Protein AF-A0A3B1CBA2-F1 (afdb_monomer)

Structure (mmCIF, N/CA/C/O backbone):
data_AF-A0A3B1CBA2-F1
#
_entry.id   AF-A0A3B1CBA2-F1
#
loop_
_atom_site.group_PDB
_atom_site.id
_atom_site.type_symbol
_atom_site.label_atom_id
_atom_site.label_alt_id
_atom_site.label_comp_id
_atom_site.label_asym_id
_atom_site.label_entity_id
_atom_site.label_seq_id
_atom_site.pdbx_PDB_ins_code
_atom_site.Cartn_x
_atom_site.Cartn_y
_atom_site.Cartn_z
_atom_site.occupancy
_atom_site.B_iso_or_equiv
_atom_site.auth_seq_id
_atom_site.auth_comp_id
_atom_site.auth_asym_id
_atom_site.auth_atom_id
_atom_site.pdbx_PDB_model_num
ATOM 1 N N . MET A 1 1 ? -46.775 -19.118 110.125 1.00 42.03 1 MET A N 1
ATOM 2 C CA . MET A 1 1 ? -46.631 -19.919 108.889 1.00 42.03 1 MET A CA 1
ATOM 3 C C . MET A 1 1 ? -48.006 -19.985 108.229 1.00 42.03 1 MET A C 1
ATOM 5 O O . MET A 1 1 ? -48.876 -20.680 108.729 1.00 42.03 1 MET A O 1
ATOM 9 N N . SER A 1 2 ? -48.259 -19.148 107.219 1.00 37.56 2 SER A N 1
ATOM 10 C CA . SER A 1 2 ? -49.570 -18.994 106.567 1.00 37.56 2 SER A CA 1
ATOM 11 C C . SER A 1 2 ? -49.344 -18.867 105.063 1.00 37.56 2 SER A C 1
ATOM 13 O O . SER A 1 2 ? -48.733 -17.906 104.599 1.00 37.56 2 SER A O 1
ATOM 15 N N . VAL A 1 3 ? -49.793 -19.887 104.338 1.00 42.59 3 VAL A N 1
ATOM 16 C CA . VAL A 1 3 ? -49.668 -20.076 102.891 1.00 42.59 3 VAL A CA 1
ATOM 17 C C . VAL A 1 3 ? -50.715 -19.216 102.177 1.00 42.59 3 VAL A C 1
ATOM 19 O O . VAL A 1 3 ? -51.914 -19.409 102.373 1.00 42.59 3 VAL A O 1
ATOM 22 N N . PHE A 1 4 ? -50.273 -18.288 101.325 1.00 43.03 4 PHE A N 1
ATOM 23 C CA . PHE A 1 4 ? -51.145 -17.543 100.413 1.00 43.03 4 PHE A CA 1
ATOM 24 C C . PHE A 1 4 ? -51.634 -18.476 99.291 1.00 43.03 4 PHE A C 1
ATOM 26 O O . PHE A 1 4 ? -50.883 -18.837 98.386 1.00 43.03 4 PHE A O 1
ATOM 33 N N . LYS A 1 5 ? -52.908 -18.881 99.354 1.00 43.88 5 LYS A N 1
ATOM 34 C CA . LYS A 1 5 ? -53.617 -19.567 98.263 1.00 43.88 5 LYS A CA 1
ATOM 35 C C . LYS A 1 5 ? -54.022 -18.549 97.192 1.00 43.88 5 LYS A C 1
ATOM 37 O O . LYS A 1 5 ? -54.915 -17.736 97.420 1.00 43.88 5 LYS A O 1
ATOM 42 N N . PHE A 1 6 ? -53.427 -18.647 96.003 1.00 44.28 6 PHE A N 1
ATOM 43 C CA . PHE A 1 6 ? -53.972 -18.033 94.791 1.00 44.28 6 PHE A CA 1
ATOM 44 C C . PHE A 1 6 ? -55.280 -18.746 94.418 1.00 44.28 6 PHE A C 1
ATOM 46 O O . PHE A 1 6 ? -55.297 -19.933 94.094 1.00 44.28 6 PHE A O 1
ATOM 53 N N . LYS A 1 7 ? -56.397 -18.022 94.504 1.00 43.28 7 LYS A N 1
ATOM 54 C CA . LYS A 1 7 ? -57.721 -18.482 94.081 1.00 43.28 7 LYS A CA 1
ATOM 55 C C . LYS A 1 7 ? -57.770 -18.403 92.550 1.00 43.28 7 LYS A C 1
ATOM 57 O O . LYS A 1 7 ? -57.874 -17.312 91.997 1.00 43.28 7 LYS A O 1
ATOM 62 N N . SER A 1 8 ? -57.661 -19.540 91.859 1.00 45.31 8 SER A N 1
ATOM 63 C CA . SER A 1 8 ? -57.831 -19.605 90.403 1.00 45.31 8 SER A CA 1
ATOM 64 C C . SER A 1 8 ? -59.291 -19.301 90.045 1.00 45.31 8 SER A C 1
ATOM 66 O O . SER A 1 8 ? -60.183 -20.113 90.292 1.00 45.31 8 SER A O 1
ATOM 68 N N . GLY A 1 9 ? -59.552 -18.116 89.492 1.00 44.25 9 GL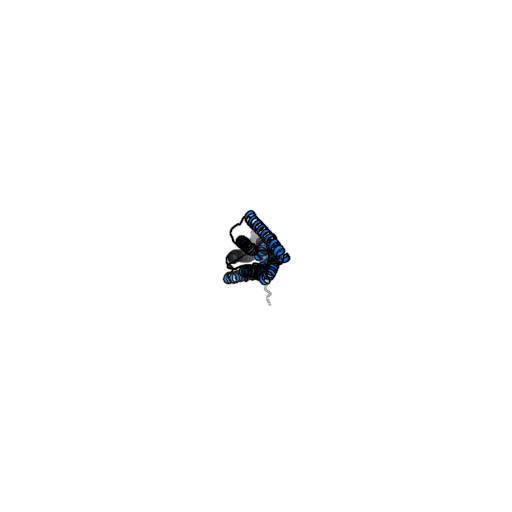Y A N 1
ATOM 69 C CA . GLY A 1 9 ? -60.865 -17.730 88.981 1.00 44.25 9 GLY A CA 1
ATOM 70 C C . GLY A 1 9 ? -61.183 -18.432 87.660 1.00 44.25 9 GLY A C 1
ATOM 71 O O . GLY A 1 9 ? -60.874 -17.918 86.591 1.00 44.25 9 GLY A O 1
ATOM 72 N N . SER A 1 10 ? -61.847 -19.584 87.722 1.00 52.19 10 SER A N 1
ATOM 73 C CA . SER A 1 10 ? -62.385 -20.329 86.574 1.00 52.19 10 SER A CA 1
ATOM 74 C C . SER A 1 10 ? -63.736 -19.773 86.077 1.00 52.19 10 SER A C 1
ATOM 76 O O . SER A 1 10 ? -64.692 -20.520 85.888 1.00 52.19 10 SER A O 1
ATOM 78 N N . GLY A 1 11 ? -63.846 -18.451 85.876 1.00 48.38 11 GLY A N 1
ATOM 79 C CA . GLY A 1 11 ? -65.132 -17.794 85.566 1.00 48.38 11 GLY A CA 1
ATOM 80 C C . GLY A 1 11 ? -65.196 -16.959 84.283 1.00 48.38 11 GLY A C 1
ATOM 81 O O . GLY A 1 11 ? -66.283 -16.744 83.754 1.00 48.38 11 GLY A O 1
ATOM 82 N N . PHE A 1 12 ? -64.068 -16.487 83.742 1.00 53.09 12 PHE A N 1
ATOM 83 C CA . PHE A 1 12 ? -64.115 -15.497 82.655 1.00 53.09 12 PHE A CA 1
ATOM 84 C C . PHE A 1 12 ? -64.395 -16.120 81.272 1.00 53.09 12 PHE A C 1
ATOM 86 O O . PHE A 1 12 ? -65.120 -15.538 80.468 1.00 53.09 12 PHE A O 1
ATOM 93 N N . LEU A 1 13 ? -63.915 -17.345 81.020 1.00 53.16 13 LEU A N 1
ATOM 94 C CA . LEU A 1 13 ? -64.044 -18.049 79.729 1.00 53.16 13 LEU A CA 1
ATOM 95 C C . LEU A 1 13 ? -65.4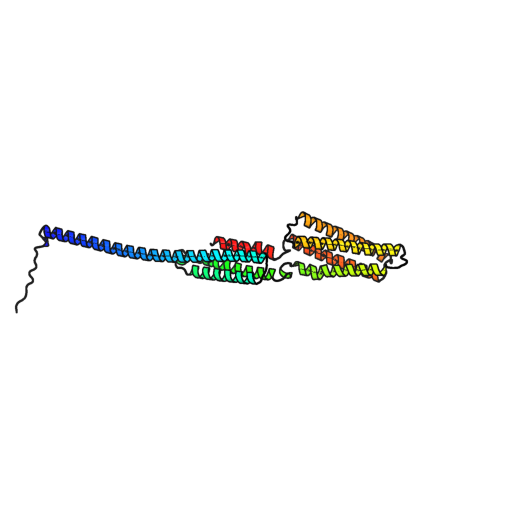11 -18.737 79.501 1.00 53.16 13 LEU A C 1
ATOM 97 O O . LEU A 1 13 ? -65.715 -19.156 78.382 1.00 53.16 13 LEU A O 1
ATOM 101 N N . ASN A 1 14 ? -66.254 -18.832 80.536 1.00 56.78 14 ASN A N 1
ATOM 102 C CA . ASN A 1 14 ? -67.583 -19.457 80.456 1.00 56.78 14 ASN A CA 1
ATOM 103 C C . ASN A 1 14 ? -68.740 -18.463 80.263 1.00 56.78 14 ASN A C 1
ATOM 105 O O . ASN A 1 14 ? -69.877 -18.895 80.097 1.00 56.78 14 ASN A O 1
ATOM 109 N N . SER A 1 15 ? -68.476 -17.150 80.219 1.00 69.69 15 SER A N 1
ATOM 110 C CA . SER A 1 15 ? -69.482 -16.164 79.800 1.00 69.69 15 SER A CA 1
ATOM 111 C C . SER A 1 15 ? -69.400 -15.911 78.289 1.00 69.69 15 SER A C 1
ATOM 113 O O . SER A 1 15 ? -68.306 -15.846 77.725 1.00 69.69 15 SER A O 1
ATOM 115 N N . LEU A 1 16 ? -70.550 -15.722 77.627 1.00 72.38 16 LEU A N 1
ATOM 116 C CA . LEU A 1 16 ? -70.631 -15.340 76.205 1.00 72.38 16 LEU A CA 1
ATOM 117 C C . LEU A 1 16 ? -69.722 -14.139 75.890 1.00 72.38 16 LEU A C 1
ATOM 119 O O . LEU A 1 16 ? -68.979 -14.167 74.913 1.00 72.38 16 LEU A O 1
ATOM 123 N N . ARG A 1 17 ? -69.707 -13.127 76.769 1.00 73.00 17 ARG A N 1
ATOM 124 C CA . ARG A 1 17 ? -68.859 -11.932 76.632 1.00 73.00 17 ARG A CA 1
ATOM 125 C C . ARG A 1 17 ? -67.364 -12.262 76.650 1.00 73.00 17 ARG A C 1
ATOM 127 O O . ARG A 1 17 ? -66.628 -11.715 75.837 1.00 73.00 17 ARG A O 1
ATOM 134 N N . GLY A 1 18 ? -66.925 -13.172 77.521 1.00 74.94 18 GLY A N 1
ATOM 135 C CA . GLY A 1 18 ? -65.525 -13.598 77.604 1.00 74.94 18 GLY A CA 1
ATOM 136 C C . GLY A 1 18 ? -65.054 -14.337 76.352 1.00 74.94 18 GLY A C 1
ATOM 137 O O . GLY A 1 18 ? -63.966 -14.053 75.860 1.00 74.94 18 GLY A O 1
ATOM 138 N N . ARG A 1 19 ? -65.906 -15.204 75.783 1.00 79.38 19 ARG A N 1
ATOM 139 C CA . ARG A 1 19 ? -65.612 -15.920 74.529 1.00 79.38 19 ARG A CA 1
ATOM 140 C C . ARG A 1 19 ? -65.457 -14.964 73.350 1.00 79.38 19 ARG A C 1
ATOM 142 O O . ARG A 1 19 ? -64.438 -15.038 72.669 1.00 79.38 19 ARG A O 1
ATOM 149 N N . TYR A 1 20 ? -66.397 -14.027 73.173 1.00 83.38 20 TYR A N 1
ATOM 150 C CA . TYR A 1 20 ? -66.307 -12.999 72.128 1.00 83.38 20 TYR A CA 1
ATOM 151 C C . TYR A 1 20 ? -65.033 -12.159 72.256 1.00 83.38 20 TYR A C 1
ATOM 153 O O . TYR A 1 20 ? -64.354 -11.946 71.251 1.00 83.38 20 TYR A O 1
ATOM 161 N N . LEU A 1 21 ? -64.670 -11.754 73.479 1.00 84.94 21 LEU A N 1
ATOM 162 C CA . LEU A 1 21 ? -63.457 -10.977 73.741 1.00 84.94 21 LEU A CA 1
ATOM 163 C C . LEU A 1 21 ? -62.185 -11.760 73.380 1.00 84.94 21 LEU A C 1
ATOM 165 O O . LEU A 1 21 ? -61.283 -11.205 72.758 1.00 84.94 21 LEU A O 1
ATOM 169 N N . THR A 1 22 ? -62.125 -13.058 73.703 1.00 83.75 22 THR A N 1
ATOM 170 C CA . THR A 1 22 ? -60.998 -13.918 73.307 1.00 83.75 22 THR A CA 1
ATOM 171 C C . THR A 1 22 ? -60.909 -14.120 71.799 1.00 83.75 22 THR A C 1
ATOM 173 O O . THR A 1 22 ? -59.819 -13.994 71.251 1.00 83.75 22 THR A O 1
ATOM 176 N N . THR A 1 23 ? -62.022 -14.367 71.096 1.00 85.69 23 THR A N 1
ATOM 177 C CA . THR A 1 23 ? -62.003 -14.467 69.625 1.00 85.69 23 THR A CA 1
ATOM 178 C C . THR A 1 23 ? -61.593 -13.157 68.970 1.00 85.69 23 THR A C 1
ATOM 180 O O . THR A 1 23 ? -60.783 -13.183 68.053 1.00 85.69 23 THR A O 1
ATOM 183 N N . ALA A 1 24 ? -62.090 -12.014 69.453 1.00 85.00 24 ALA A N 1
ATOM 184 C CA . ALA A 1 24 ? -61.688 -10.705 68.947 1.00 85.00 24 ALA A CA 1
ATOM 185 C C . ALA A 1 24 ? -60.195 -10.442 69.203 1.00 85.00 24 ALA A C 1
ATOM 187 O O . ALA A 1 24 ? -59.493 -9.989 68.304 1.00 85.00 24 ALA A O 1
ATOM 188 N N . GLY A 1 25 ? -59.686 -10.790 70.389 1.00 89.56 25 GLY A N 1
ATOM 189 C CA . GLY A 1 25 ? -58.263 -10.694 70.716 1.00 89.56 25 GLY A CA 1
ATOM 190 C C . GLY A 1 25 ? -57.384 -11.566 69.814 1.00 89.56 25 GLY A C 1
ATOM 191 O O . GLY A 1 25 ? -56.401 -11.071 69.269 1.00 89.56 25 GLY A O 1
ATOM 192 N N . ILE A 1 26 ? -57.765 -12.828 69.587 1.00 89.00 26 ILE A N 1
ATOM 193 C CA . ILE A 1 26 ? -57.056 -13.738 68.672 1.00 89.00 26 ILE A CA 1
ATOM 194 C C . ILE A 1 26 ? -57.101 -13.206 67.240 1.00 89.00 26 ILE A C 1
ATOM 196 O O . ILE A 1 26 ? -56.069 -13.164 66.580 1.00 89.00 26 ILE A O 1
ATOM 200 N N . LEU A 1 27 ? -58.266 -12.759 66.764 1.00 89.12 27 LEU A N 1
ATOM 201 C CA . LEU A 1 27 ? -58.412 -12.198 65.421 1.00 89.12 27 LEU A CA 1
ATOM 202 C C . LEU A 1 27 ? -57.511 -10.969 65.240 1.00 89.12 27 LEU A C 1
ATOM 204 O O . LEU A 1 27 ? -56.817 -10.849 64.236 1.00 89.12 27 LEU A O 1
ATOM 208 N N . THR A 1 28 ? -57.471 -10.092 66.245 1.00 90.56 28 THR A N 1
ATOM 209 C CA . THR A 1 28 ? -56.621 -8.895 66.242 1.00 90.56 28 THR A CA 1
ATOM 210 C C . THR A 1 28 ? -55.142 -9.279 66.223 1.00 90.56 28 THR A C 1
ATOM 212 O O . THR A 1 28 ? -54.371 -8.707 65.457 1.00 90.56 28 THR A O 1
ATOM 215 N N . LEU A 1 29 ? -54.745 -10.289 67.006 1.00 91.62 29 LEU A N 1
ATOM 216 C CA . LEU A 1 29 ? -53.381 -10.818 67.020 1.00 91.62 29 LEU A CA 1
ATOM 217 C C . LEU A 1 29 ? -52.987 -11.408 65.657 1.00 91.62 29 LEU A C 1
ATOM 219 O O . LEU A 1 29 ? -51.905 -11.121 65.159 1.00 91.62 29 LEU A O 1
ATOM 223 N N . VAL A 1 30 ? -53.872 -12.184 65.025 1.00 91.50 30 VAL A N 1
ATOM 224 C CA . VAL A 1 30 ? -53.642 -12.771 63.695 1.00 91.50 30 VAL A CA 1
ATOM 225 C C . VAL A 1 30 ? -53.494 -11.682 62.634 1.00 91.50 30 VAL A C 1
ATOM 227 O O . VAL A 1 30 ? -52.567 -11.749 61.830 1.00 91.50 30 VAL A O 1
ATOM 230 N N . VAL A 1 31 ? -54.352 -10.656 62.653 1.00 90.12 31 VAL A N 1
ATOM 231 C CA . VAL A 1 31 ? -54.256 -9.516 61.727 1.00 90.12 31 VAL A CA 1
ATOM 232 C C . VAL A 1 31 ? -52.954 -8.740 61.944 1.00 90.12 31 VAL A C 1
ATOM 234 O O . VAL A 1 31 ? -52.287 -8.406 60.968 1.00 90.12 31 VAL A O 1
ATOM 237 N N . LEU A 1 32 ? -52.541 -8.507 63.194 1.00 91.50 32 LEU A N 1
ATOM 238 C CA . LEU A 1 32 ? -51.270 -7.844 63.509 1.00 91.50 32 LEU A CA 1
ATOM 239 C C . LEU A 1 32 ? -50.058 -8.673 63.069 1.00 91.50 32 LEU A C 1
ATOM 241 O O . LEU A 1 32 ? -49.121 -8.124 62.494 1.00 91.50 32 LEU A O 1
ATOM 245 N N . CYS A 1 33 ? -50.078 -9.991 63.283 1.00 90.75 33 CYS A N 1
ATOM 246 C CA . CYS A 1 33 ? -49.023 -10.885 62.810 1.00 90.75 33 CYS A CA 1
ATOM 247 C C . CYS A 1 33 ? -48.955 -10.919 61.278 1.00 90.75 33 CYS A C 1
ATOM 249 O O . CYS A 1 33 ? -47.860 -10.829 60.731 1.00 90.75 33 CYS A O 1
ATOM 251 N N . ALA A 1 34 ? -50.096 -10.997 60.585 1.00 86.56 34 ALA A N 1
ATOM 252 C CA . ALA A 1 34 ? -50.156 -10.981 59.124 1.00 86.56 34 ALA A CA 1
ATOM 253 C C . ALA A 1 34 ? -49.699 -9.636 58.533 1.00 86.56 34 ALA A C 1
ATOM 255 O O . ALA A 1 34 ? -48.965 -9.611 57.548 1.00 86.56 34 ALA A O 1
ATOM 256 N N . ALA A 1 35 ? -50.081 -8.515 59.151 1.00 88.50 35 ALA A N 1
ATOM 257 C CA . ALA A 1 35 ? -49.602 -7.191 58.762 1.00 88.50 35 ALA A CA 1
ATOM 258 C C . ALA A 1 35 ? -48.087 -7.055 58.990 1.00 88.50 35 ALA A C 1
ATOM 260 O O . ALA A 1 35 ? -47.374 -6.561 58.119 1.00 88.50 35 ALA A O 1
ATOM 261 N N . GLY A 1 36 ? -47.579 -7.559 60.121 1.00 88.25 36 GLY A N 1
ATOM 262 C CA . GLY A 1 36 ? -46.150 -7.569 60.431 1.00 88.25 36 GLY A CA 1
ATOM 263 C C . GLY A 1 36 ? -45.331 -8.394 59.435 1.00 88.25 36 GLY A C 1
ATOM 264 O O . GLY A 1 36 ? -44.320 -7.912 58.925 1.00 88.25 36 GLY A O 1
ATOM 265 N N . THR A 1 37 ? -45.775 -9.608 59.095 1.00 88.44 37 THR A N 1
ATOM 266 C CA . THR A 1 37 ? -45.082 -10.451 58.105 1.00 88.44 37 THR A CA 1
ATOM 267 C C . THR A 1 37 ? -45.160 -9.866 56.698 1.00 88.44 37 THR A C 1
ATOM 269 O O . THR A 1 37 ? -44.149 -9.860 55.996 1.00 88.44 37 THR A O 1
ATOM 272 N N . ALA A 1 38 ? -46.307 -9.306 56.301 1.00 81.06 38 ALA A N 1
ATOM 273 C CA . ALA A 1 38 ? -46.459 -8.617 55.023 1.00 81.06 38 ALA A CA 1
ATOM 274 C C . ALA A 1 38 ? -45.530 -7.399 54.916 1.00 81.06 38 ALA A C 1
ATOM 276 O O . ALA A 1 38 ? -44.902 -7.201 53.878 1.00 81.06 38 ALA A O 1
ATOM 277 N N . GLN A 1 39 ? -45.384 -6.615 55.987 1.00 84.69 39 GLN A N 1
ATOM 278 C CA . GLN A 1 39 ? -44.512 -5.441 56.006 1.00 84.69 39 GLN A CA 1
ATOM 279 C C . GLN A 1 39 ? -43.026 -5.815 55.970 1.00 84.69 39 GLN A C 1
ATOM 281 O O . GLN A 1 39 ? -42.254 -5.178 55.255 1.00 84.69 39 GLN A O 1
ATOM 286 N N . ILE A 1 40 ? -42.623 -6.885 56.665 1.00 85.19 40 ILE A N 1
ATOM 287 C CA . ILE A 1 40 ? -41.261 -7.431 56.568 1.00 85.19 40 ILE A CA 1
ATOM 288 C C . ILE A 1 40 ? -40.984 -7.920 55.142 1.00 85.19 40 ILE A C 1
ATOM 290 O O . ILE A 1 40 ? -39.924 -7.618 54.592 1.00 85.19 40 ILE A O 1
ATOM 294 N N . TYR A 1 41 ? -41.928 -8.637 54.527 1.00 86.12 41 TYR A N 1
ATOM 295 C CA . TYR A 1 41 ? -41.798 -9.120 53.152 1.00 86.12 41 TYR A CA 1
ATOM 296 C C . TYR A 1 41 ? -41.705 -7.968 52.141 1.00 86.12 41 TYR A C 1
ATOM 298 O O . TYR A 1 41 ? -40.801 -7.963 51.308 1.00 86.12 41 TYR A O 1
ATOM 306 N N . LEU A 1 42 ? -42.575 -6.957 52.252 1.00 81.12 42 LEU A N 1
ATOM 307 C CA . LEU A 1 42 ? -42.538 -5.740 51.433 1.00 81.12 42 LEU A CA 1
ATOM 308 C C . LEU A 1 42 ? -41.202 -5.007 51.570 1.00 81.12 42 LEU A C 1
ATOM 310 O O . LEU A 1 42 ? -40.600 -4.654 50.562 1.00 81.12 42 LEU A O 1
ATOM 314 N N . PHE A 1 43 ? -40.692 -4.843 52.793 1.00 78.75 43 PHE A N 1
ATOM 315 C CA . PHE A 1 43 ? -39.405 -4.187 53.025 1.00 78.75 43 PHE A CA 1
ATOM 316 C C . PHE A 1 43 ? -38.234 -4.951 52.384 1.00 78.75 43 PHE A C 1
ATOM 318 O O . PHE A 1 43 ? -37.351 -4.343 51.774 1.00 78.75 43 PHE A O 1
ATOM 325 N N . HIS A 1 44 ? -38.237 -6.287 52.451 1.00 78.69 44 HIS A N 1
ATOM 326 C CA . HIS A 1 44 ? -37.240 -7.122 51.769 1.00 78.69 44 HIS A CA 1
ATOM 327 C C . HIS A 1 44 ? -37.377 -7.060 50.240 1.00 78.69 44 HIS A C 1
ATOM 329 O O . HIS A 1 44 ? -36.378 -6.950 49.530 1.00 78.69 44 HIS A O 1
ATOM 335 N N . ALA A 1 45 ? -38.604 -7.081 49.716 1.00 73.00 45 ALA A N 1
ATOM 336 C CA . ALA A 1 45 ? -38.854 -6.978 48.282 1.00 73.00 45 ALA A CA 1
ATOM 337 C C . ALA A 1 45 ? -38.436 -5.606 47.724 1.00 73.00 45 ALA A C 1
ATOM 339 O O . ALA A 1 45 ? -37.808 -5.532 46.667 1.00 73.00 45 ALA A O 1
ATOM 340 N N . GLU A 1 46 ? -38.717 -4.517 48.443 1.00 74.81 46 GLU A N 1
ATOM 341 C CA . GLU A 1 46 ? -38.305 -3.166 48.058 1.00 74.81 46 GLU A CA 1
ATOM 342 C C . GLU A 1 46 ? -36.788 -2.985 48.103 1.00 74.81 46 GLU A C 1
ATOM 344 O O . GLU A 1 46 ? -36.211 -2.405 47.181 1.00 74.81 46 GLU A O 1
ATOM 349 N N . THR A 1 47 ? -36.121 -3.485 49.146 1.00 76.19 47 THR A N 1
ATOM 350 C CA . THR A 1 47 ? -34.657 -3.394 49.255 1.00 76.19 47 THR A CA 1
ATOM 351 C C . THR A 1 47 ? -33.964 -4.202 48.160 1.00 76.19 47 THR A C 1
ATOM 353 O O . THR A 1 47 ? -33.083 -3.664 47.485 1.00 76.19 47 THR A O 1
ATOM 356 N N . GLN A 1 48 ? -34.417 -5.430 47.890 1.00 73.62 48 GLN A N 1
ATOM 357 C CA . GLN A 1 48 ? -33.891 -6.241 46.789 1.00 73.62 48 GLN A CA 1
ATOM 358 C C . GLN A 1 48 ? -34.161 -5.600 45.420 1.00 73.62 48 GLN A C 1
ATOM 360 O O . GLN A 1 48 ? -33.277 -5.567 44.564 1.00 73.62 48 GLN A O 1
ATOM 365 N N . SER A 1 49 ? -35.356 -5.038 45.217 1.00 76.25 49 SER A N 1
ATOM 366 C CA . SER A 1 49 ? -35.711 -4.321 43.989 1.00 76.25 49 SER A CA 1
ATOM 367 C C . SER A 1 49 ? -34.806 -3.106 43.769 1.00 76.25 49 SER A C 1
ATOM 369 O O . SER A 1 49 ? -34.240 -2.946 42.689 1.00 76.25 49 SER A O 1
ATOM 371 N N . ARG A 1 50 ? -34.562 -2.293 44.806 1.00 79.62 50 ARG A N 1
ATOM 372 C CA . ARG A 1 50 ? -33.644 -1.142 44.730 1.00 79.62 50 ARG A CA 1
ATOM 373 C C . ARG A 1 50 ? -32.210 -1.557 44.392 1.00 79.62 50 ARG A C 1
ATOM 375 O O . ARG A 1 50 ? -31.573 -0.880 43.587 1.00 79.62 50 ARG A O 1
ATOM 382 N N . ILE A 1 51 ? -31.710 -2.653 44.970 1.00 80.75 51 ILE A N 1
ATOM 383 C CA . ILE A 1 51 ? -30.373 -3.192 44.662 1.00 80.75 51 ILE A CA 1
ATOM 384 C C . ILE A 1 51 ? -30.304 -3.642 43.198 1.00 80.75 51 ILE A C 1
ATOM 386 O O . ILE A 1 51 ? -29.390 -3.238 42.480 1.00 80.75 51 ILE A O 1
ATOM 390 N N . ASN A 1 52 ? -31.295 -4.404 42.732 1.00 82.81 52 ASN A N 1
ATOM 391 C CA . ASN A 1 52 ? -31.355 -4.883 41.351 1.00 82.81 52 ASN A CA 1
ATOM 392 C C . ASN A 1 52 ? -31.466 -3.724 40.345 1.00 82.81 52 ASN A C 1
ATOM 394 O O . ASN A 1 52 ? -30.787 -3.733 39.320 1.00 82.81 52 ASN A O 1
ATOM 398 N N . ILE A 1 53 ? -32.277 -2.702 40.646 1.00 85.81 53 ILE A N 1
ATOM 399 C CA . ILE A 1 53 ? -32.412 -1.495 39.816 1.00 85.81 53 ILE A CA 1
ATOM 400 C C . ILE A 1 53 ? -31.086 -0.734 39.758 1.00 85.81 53 ILE A C 1
ATOM 402 O O . ILE A 1 53 ? -30.666 -0.334 38.675 1.00 85.81 53 ILE A O 1
ATOM 406 N N . ARG A 1 54 ? -30.399 -0.553 40.893 1.00 88.06 54 ARG A N 1
ATOM 407 C CA . ARG A 1 54 ? -29.098 0.128 40.923 1.00 88.06 54 ARG A CA 1
ATOM 408 C C . ARG A 1 54 ? -28.055 -0.625 40.096 1.00 88.06 54 ARG A C 1
ATOM 410 O O . ARG A 1 54 ? -27.416 0.000 39.259 1.00 88.06 54 ARG A O 1
ATOM 417 N N . ALA A 1 55 ? -27.930 -1.938 40.288 1.00 86.06 55 ALA A N 1
ATOM 418 C CA . ALA A 1 55 ? -26.983 -2.771 39.545 1.00 86.06 55 ALA A CA 1
ATOM 419 C C . ALA A 1 55 ? -27.250 -2.741 38.032 1.00 86.06 55 ALA A C 1
ATOM 421 O O . ALA A 1 55 ? -26.326 -2.630 37.229 1.00 86.06 55 ALA A O 1
ATOM 422 N N . ARG A 1 56 ? -28.527 -2.791 37.635 1.00 89.25 56 ARG A N 1
ATOM 423 C CA . ARG A 1 56 ? -28.927 -2.665 36.232 1.00 89.25 56 ARG A CA 1
ATOM 424 C C . ARG A 1 56 ? -28.591 -1.285 35.667 1.00 89.25 56 ARG A C 1
ATOM 426 O O . ARG A 1 56 ? -28.073 -1.202 34.560 1.00 89.25 56 ARG A O 1
ATOM 433 N N . ASN A 1 57 ? -28.884 -0.214 36.401 1.00 91.12 57 ASN A N 1
ATOM 434 C CA . ASN A 1 57 ? -28.596 1.150 35.953 1.00 91.12 57 ASN A CA 1
ATOM 435 C C . ASN A 1 57 ? -27.089 1.390 35.804 1.00 91.12 57 ASN A C 1
ATOM 437 O O . ASN A 1 57 ? -26.673 2.023 34.843 1.00 91.12 57 ASN A O 1
ATOM 441 N N . GLU A 1 58 ? -26.278 0.844 36.709 1.00 92.00 58 GLU A N 1
ATOM 442 C CA . GLU A 1 58 ? -24.816 0.882 36.615 1.00 92.00 58 GLU A CA 1
ATOM 443 C C . GLU A 1 58 ? -24.308 0.149 35.363 1.00 92.00 58 GLU A C 1
ATOM 445 O O . GLU A 1 58 ? -23.493 0.687 34.616 1.00 92.00 58 GLU A O 1
ATOM 450 N N . ALA A 1 59 ? -24.850 -1.037 35.067 1.00 91.62 59 ALA A N 1
ATOM 451 C CA . ALA A 1 59 ? -24.516 -1.763 33.843 1.00 91.62 59 ALA A CA 1
ATOM 452 C C . ALA A 1 59 ? -24.925 -0.996 32.568 1.00 91.62 59 ALA A C 1
ATOM 454 O O . ALA A 1 59 ? -24.156 -0.945 31.608 1.00 91.62 59 ALA A O 1
ATOM 455 N N . ILE A 1 60 ? -26.107 -0.366 32.563 1.00 91.94 60 ILE A N 1
ATOM 456 C CA . ILE A 1 60 ? -26.578 0.475 31.448 1.00 91.94 60 ILE A CA 1
ATOM 457 C C . ILE A 1 60 ? -25.646 1.673 31.238 1.00 91.94 60 ILE A C 1
ATOM 459 O O . ILE A 1 60 ? -25.303 1.979 30.097 1.00 91.94 60 ILE A O 1
ATOM 463 N N . GLU A 1 61 ? -25.218 2.327 32.318 1.00 94.75 61 GLU A N 1
ATOM 464 C CA . GLU A 1 61 ? -24.311 3.473 32.253 1.00 94.75 61 GLU A CA 1
ATOM 465 C C . GLU A 1 61 ? -22.962 3.078 31.642 1.00 94.75 61 GLU A C 1
ATOM 467 O O . GLU A 1 61 ? -22.501 3.718 30.695 1.00 94.75 61 GLU A O 1
ATOM 472 N N . TYR A 1 62 ? -22.358 1.975 32.097 1.00 94.88 62 TYR A N 1
ATOM 473 C CA . TYR A 1 62 ? -21.125 1.479 31.486 1.00 94.88 62 TYR A CA 1
ATOM 474 C C . TYR A 1 62 ? -21.314 1.111 30.013 1.00 94.88 62 TYR A C 1
ATOM 476 O O . TYR A 1 62 ? -20.466 1.469 29.196 1.00 94.88 62 TYR A O 1
ATOM 484 N N . ASN A 1 63 ? -22.423 0.456 29.650 1.00 93.75 63 ASN A N 1
ATOM 485 C CA . ASN A 1 63 ? -22.707 0.125 28.254 1.00 93.75 63 ASN A CA 1
ATOM 486 C C . ASN A 1 63 ? -22.797 1.386 27.379 1.00 93.75 63 ASN A C 1
ATOM 488 O O . ASN A 1 63 ? -22.167 1.470 26.326 1.00 93.75 63 ASN A O 1
ATOM 492 N N . TYR A 1 64 ? -23.513 2.410 27.851 1.00 94.50 64 TYR A N 1
ATOM 493 C CA . TYR A 1 64 ? -23.627 3.695 27.164 1.00 94.50 64 TYR A CA 1
ATOM 494 C C . TYR A 1 64 ? -22.266 4.386 26.995 1.00 94.50 64 TYR A C 1
ATOM 496 O O . TYR A 1 64 ? -21.944 4.886 25.913 1.00 94.50 64 TYR A O 1
ATOM 504 N N . GLN A 1 65 ? -21.429 4.376 28.036 1.00 96.44 65 GLN A N 1
ATOM 505 C CA . GLN A 1 65 ? -20.081 4.938 27.970 1.00 96.44 65 GLN A CA 1
ATOM 506 C C . GLN A 1 65 ? -19.184 4.178 26.983 1.00 96.44 65 GLN A C 1
ATOM 508 O O . GLN A 1 65 ? -18.463 4.818 26.215 1.00 96.44 65 GLN A O 1
ATOM 513 N N . ILE A 1 66 ? -19.240 2.840 26.968 1.00 96.88 66 ILE A N 1
ATOM 514 C CA . ILE A 1 66 ? -18.508 1.992 26.012 1.00 96.88 66 ILE A CA 1
ATOM 515 C C . ILE A 1 66 ? -18.949 2.313 24.578 1.00 96.88 66 ILE A C 1
ATOM 517 O O . ILE A 1 66 ? -18.114 2.579 23.713 1.00 96.88 66 ILE A O 1
ATOM 521 N N . HIS A 1 67 ? -20.257 2.373 24.330 1.00 96.25 67 HIS A N 1
ATOM 522 C CA . HIS A 1 67 ? -20.804 2.685 23.010 1.00 96.25 67 HIS A CA 1
ATOM 523 C C . HIS A 1 67 ? -20.343 4.056 22.505 1.00 96.25 67 HIS A C 1
ATOM 525 O O . HIS A 1 67 ? -19.868 4.203 21.376 1.00 96.25 67 HIS A O 1
ATOM 531 N N . ASN A 1 68 ? -20.435 5.073 23.363 1.00 97.00 68 ASN A N 1
ATOM 532 C CA . ASN A 1 68 ? -20.044 6.434 23.018 1.00 97.00 68 ASN A CA 1
ATOM 533 C C . ASN A 1 68 ? -18.548 6.572 22.754 1.00 97.00 68 ASN A C 1
ATOM 535 O O . ASN A 1 68 ? -18.165 7.234 21.787 1.00 97.00 68 ASN A O 1
ATOM 539 N N . ILE A 1 69 ? -17.702 5.967 23.590 1.00 97.12 69 ILE A N 1
ATOM 540 C CA . ILE A 1 69 ? -16.253 6.080 23.426 1.00 97.12 69 ILE A CA 1
ATOM 541 C C . ILE A 1 69 ? -15.778 5.332 22.174 1.00 97.12 69 ILE A C 1
ATOM 543 O O . ILE A 1 69 ? -14.909 5.829 21.460 1.00 97.12 69 ILE A O 1
ATOM 547 N N . LEU A 1 70 ? -16.399 4.197 21.834 1.00 97.12 70 LEU A N 1
ATOM 548 C CA . LEU A 1 70 ? -16.095 3.457 20.607 1.00 97.12 70 LEU A CA 1
ATOM 549 C C . LEU A 1 70 ? -16.539 4.205 19.352 1.00 97.12 70 LEU A C 1
ATOM 551 O O . LEU A 1 70 ? -15.811 4.215 18.360 1.00 97.12 70 LEU A O 1
ATOM 555 N N . ARG A 1 71 ? -17.675 4.907 19.405 1.00 96.69 71 ARG A N 1
ATOM 556 C CA . ARG A 1 71 ? -18.112 5.780 18.307 1.00 96.69 71 ARG A CA 1
ATOM 557 C C . ARG A 1 71 ? -17.149 6.951 18.111 1.00 96.69 71 ARG A C 1
ATOM 559 O O . ARG A 1 71 ? -16.839 7.321 16.981 1.00 96.69 71 ARG A O 1
ATOM 566 N N . 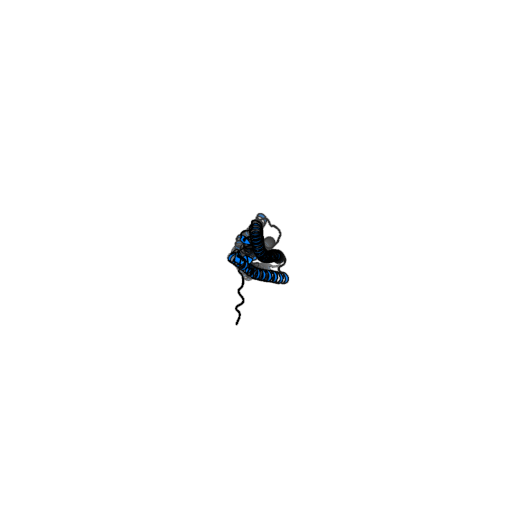GLN A 1 72 ? -16.636 7.525 19.199 1.00 97.19 72 GLN A N 1
ATOM 567 C CA . GLN A 1 72 ? -15.590 8.549 19.122 1.00 97.19 72 GLN A CA 1
ATOM 568 C C . GLN A 1 72 ? -14.282 7.979 18.554 1.00 97.19 72 GLN A C 1
ATOM 570 O O . GLN A 1 72 ? -13.672 8.616 17.695 1.00 97.19 72 GLN A O 1
ATOM 575 N N . ALA A 1 73 ? -13.889 6.768 18.961 1.00 96.94 73 ALA A N 1
ATOM 576 C CA . ALA A 1 73 ? -12.738 6.061 18.404 1.00 96.94 73 ALA A CA 1
ATOM 577 C C . ALA A 1 73 ? -12.878 5.843 16.893 1.00 96.94 73 ALA A C 1
ATOM 579 O O . ALA A 1 73 ? -11.959 6.166 16.148 1.00 96.94 73 ALA A O 1
ATOM 580 N N . GLU A 1 74 ? -14.032 5.375 16.421 1.00 96.06 74 GLU A N 1
ATOM 581 C CA . GLU A 1 74 ? -14.313 5.205 14.991 1.00 96.06 74 GLU A CA 1
ATOM 582 C C . GLU A 1 74 ? -14.204 6.527 14.214 1.00 96.06 74 GLU A C 1
ATOM 584 O O . GLU A 1 74 ? -13.534 6.601 13.183 1.00 96.06 74 GLU A O 1
ATOM 589 N N . ASN A 1 75 ? -14.774 7.612 14.741 1.00 95.25 75 ASN A N 1
ATOM 590 C CA . ASN A 1 75 ? -14.675 8.935 14.120 1.00 95.25 75 ASN A CA 1
ATOM 591 C C . ASN A 1 75 ? -13.225 9.441 14.042 1.00 95.25 75 ASN A C 1
ATOM 593 O O . ASN A 1 75 ? -12.800 9.989 13.017 1.00 95.25 75 ASN A O 1
ATOM 597 N N . VAL A 1 76 ? -12.440 9.246 15.105 1.00 95.62 76 VAL A N 1
ATOM 598 C CA . VAL A 1 76 ? -11.016 9.606 15.123 1.00 95.62 76 VAL A CA 1
ATOM 599 C C . VAL A 1 76 ? -10.210 8.719 14.175 1.00 95.62 76 VAL A C 1
ATOM 601 O O . VAL A 1 76 ? -9.348 9.239 13.469 1.00 95.62 76 VAL A O 1
ATOM 604 N N . GLN A 1 77 ? -10.515 7.424 14.082 1.00 93.94 77 GLN A N 1
ATOM 605 C CA . GLN A 1 77 ? -9.902 6.500 13.125 1.00 93.94 77 GLN A CA 1
ATOM 606 C C . GLN A 1 77 ? -10.171 6.944 11.681 1.00 93.94 77 GLN A C 1
ATOM 608 O O . GLN A 1 77 ? -9.244 7.046 10.879 1.00 93.94 77 GLN A O 1
ATOM 613 N N . ASN A 1 78 ? -11.416 7.296 11.357 1.00 92.00 78 ASN A N 1
ATOM 614 C CA . ASN A 1 78 ? -11.781 7.835 10.045 1.00 92.00 78 ASN A CA 1
ATOM 615 C C . ASN A 1 78 ? -11.046 9.149 9.754 1.00 92.00 78 ASN A C 1
ATOM 617 O O . ASN A 1 78 ? -10.523 9.351 8.659 1.00 92.00 78 ASN A O 1
ATOM 621 N N . THR A 1 79 ? -10.907 10.015 10.757 1.00 92.25 79 THR A N 1
ATOM 622 C CA . THR A 1 79 ? -10.117 11.247 10.634 1.00 92.25 79 THR A CA 1
ATOM 623 C C . THR A 1 79 ? -8.631 10.946 10.409 1.00 92.25 79 THR A C 1
ATOM 625 O O . THR A 1 79 ? -7.994 11.584 9.572 1.00 92.25 79 THR A O 1
ATOM 628 N N . PHE A 1 80 ? -8.071 9.942 11.086 1.00 91.31 80 PHE A N 1
ATOM 629 C CA . PHE A 1 80 ? -6.693 9.480 10.895 1.00 91.31 80 PHE A CA 1
ATOM 630 C C . PHE A 1 80 ? -6.458 8.912 9.482 1.00 91.31 80 PHE A C 1
ATOM 632 O O . PHE A 1 80 ? -5.392 9.117 8.888 1.00 91.31 80 PHE A O 1
ATOM 639 N N . LEU A 1 81 ? -7.468 8.248 8.905 1.00 88.56 81 LEU A N 1
ATOM 640 C CA . LEU A 1 81 ? -7.445 7.766 7.521 1.00 88.56 81 LEU A CA 1
ATOM 641 C C . LEU A 1 81 ? -7.404 8.895 6.483 1.00 88.56 81 LEU A C 1
ATOM 643 O O . LEU A 1 81 ? -6.897 8.681 5.376 1.00 88.56 81 LEU A O 1
ATOM 647 N N . LEU A 1 82 ? -7.869 10.090 6.836 1.00 87.06 82 LEU A N 1
ATOM 648 C CA . LEU A 1 82 ? -7.745 11.286 6.003 1.00 87.06 82 LEU A CA 1
ATOM 649 C C . LEU A 1 82 ? -6.424 12.010 6.281 1.00 87.06 82 LEU A C 1
ATOM 651 O O . LEU A 1 82 ? -5.676 12.317 5.354 1.00 87.06 82 LEU A O 1
ATOM 655 N N . THR A 1 83 ? -6.091 12.194 7.558 1.00 87.19 83 THR A N 1
ATOM 656 C CA . THR A 1 83 ? -4.944 12.989 8.001 1.00 87.19 83 THR A CA 1
ATOM 657 C C . THR A 1 83 ? -4.162 12.221 9.075 1.00 87.19 83 THR A C 1
ATOM 659 O O . THR A 1 83 ? -4.525 12.284 10.251 1.00 87.19 83 THR A O 1
ATOM 662 N N . PRO A 1 84 ? -3.074 11.504 8.726 1.00 85.50 84 PRO A N 1
ATOM 663 C CA . PRO A 1 84 ? -2.381 10.592 9.640 1.00 85.50 84 PRO A CA 1
ATOM 664 C C . PRO A 1 84 ? -1.453 11.325 10.629 1.00 85.50 84 PRO A C 1
ATOM 666 O O . PRO A 1 84 ? -0.239 11.130 10.639 1.00 85.50 84 PRO A O 1
ATOM 669 N N . LEU A 1 85 ? -2.015 12.197 11.469 1.00 87.81 85 LEU A N 1
ATOM 670 C CA . LEU A 1 85 ? -1.273 12.939 12.492 1.00 87.81 85 LEU A CA 1
ATOM 671 C C . LEU A 1 85 ? -1.111 12.116 13.772 1.00 87.81 85 LEU A C 1
ATOM 673 O O . LEU A 1 85 ? -2.041 11.439 14.212 1.00 87.81 85 LEU A O 1
ATOM 677 N N . HIS A 1 86 ? 0.040 12.273 14.433 1.00 88.62 86 HIS A N 1
ATOM 678 C CA . HIS A 1 86 ? 0.343 11.604 15.703 1.00 88.62 86 HIS A CA 1
ATOM 679 C C . HIS A 1 86 ? -0.721 11.861 16.784 1.00 88.62 86 HIS A C 1
ATOM 681 O O . HIS A 1 86 ? -1.054 10.958 17.546 1.00 88.62 86 HIS A O 1
ATOM 687 N N . LYS A 1 87 ? -1.307 13.068 16.813 1.00 92.12 87 LYS A N 1
ATOM 688 C CA . LYS A 1 87 ? -2.370 13.422 17.766 1.00 92.12 87 LYS A CA 1
ATOM 689 C C . LYS A 1 87 ? -3.579 12.482 17.683 1.00 92.12 87 LYS A C 1
ATOM 691 O O . LYS A 1 87 ? -4.079 12.062 18.714 1.00 92.12 87 LYS A O 1
ATOM 696 N N . TYR A 1 88 ? -4.004 12.095 16.477 1.00 92.56 88 TYR A N 1
ATOM 697 C CA . TYR A 1 88 ? -5.172 11.226 16.311 1.00 92.56 88 TYR A CA 1
ATOM 698 C C . TYR A 1 88 ? -4.874 9.801 16.761 1.00 92.56 88 TYR A C 1
ATOM 700 O O . TYR A 1 88 ? -5.730 9.172 17.367 1.00 92.56 88 TYR A O 1
ATOM 708 N N . ARG A 1 89 ? -3.643 9.317 16.545 1.00 91.44 89 ARG A N 1
ATOM 709 C CA . ARG A 1 89 ? -3.199 8.030 17.092 1.00 91.44 89 ARG A CA 1
ATOM 710 C C . ARG A 1 89 ? -3.244 8.026 18.622 1.00 91.44 89 ARG A C 1
ATOM 712 O O . ARG A 1 89 ? -3.719 7.061 19.208 1.00 91.44 89 ARG A O 1
ATOM 719 N N . HIS A 1 90 ? -2.759 9.094 19.256 1.00 93.56 90 HIS A N 1
ATOM 720 C CA . HIS A 1 90 ? -2.796 9.226 20.713 1.00 93.56 90 HIS A CA 1
ATOM 721 C C . HIS A 1 90 ? -4.234 9.199 21.239 1.00 93.56 90 HIS A C 1
ATOM 723 O O . HIS A 1 90 ? -4.567 8.338 22.045 1.00 93.56 90 HIS A O 1
ATOM 729 N N . THR A 1 91 ? -5.097 10.070 20.708 1.00 94.81 91 THR A N 1
ATOM 730 C CA . THR A 1 91 ? -6.514 10.142 21.094 1.00 94.81 91 THR A CA 1
ATOM 731 C C . THR A 1 91 ? -7.241 8.815 20.876 1.00 94.81 91 THR A C 1
ATOM 733 O O . THR A 1 91 ? -8.029 8.391 21.715 1.00 94.81 91 THR A O 1
ATOM 736 N N . LEU A 1 92 ? -6.951 8.119 19.775 1.00 94.75 92 LEU A N 1
ATOM 737 C CA . LEU A 1 92 ? -7.527 6.807 19.501 1.00 94.75 92 LEU A CA 1
ATOM 738 C C . LEU A 1 92 ? -7.125 5.769 20.560 1.00 94.75 92 LEU A C 1
ATOM 740 O O . LEU A 1 92 ? -7.974 5.021 21.044 1.00 94.75 92 LEU A O 1
ATOM 744 N N . ASN A 1 93 ? -5.847 5.743 20.948 1.00 95.12 93 ASN A N 1
ATOM 745 C CA . ASN A 1 93 ? -5.360 4.845 21.992 1.00 95.12 93 ASN A CA 1
ATOM 746 C C . ASN A 1 93 ? -5.991 5.155 23.356 1.00 95.12 93 ASN A C 1
ATOM 748 O O . ASN A 1 93 ? -6.388 4.221 24.050 1.00 95.12 93 ASN A O 1
ATOM 752 N N . GLU A 1 94 ? -6.164 6.434 23.701 1.00 97.19 94 GLU A N 1
ATOM 753 C CA . GLU A 1 94 ? -6.874 6.846 24.920 1.00 97.19 94 GLU A CA 1
ATOM 754 C C . GLU A 1 94 ? -8.324 6.347 24.930 1.00 97.19 94 GLU A C 1
ATOM 756 O O . GLU A 1 94 ? -8.778 5.784 25.926 1.00 97.19 94 GLU A O 1
ATOM 761 N N . TYR A 1 95 ? -9.047 6.488 23.816 1.00 98.00 95 TYR A N 1
ATOM 762 C CA . TYR A 1 95 ? -10.421 5.999 23.703 1.00 98.00 95 TYR A CA 1
ATOM 763 C C . TYR A 1 95 ? -10.524 4.480 23.837 1.00 98.00 95 TYR A C 1
ATOM 765 O O . TYR A 1 95 ? -11.416 3.996 24.535 1.00 98.00 95 TYR A O 1
ATOM 773 N N . PHE A 1 96 ? -9.598 3.720 23.247 1.00 97.94 96 PHE A N 1
ATOM 774 C CA . PHE A 1 96 ? -9.562 2.272 23.451 1.00 97.94 96 PHE A CA 1
ATOM 775 C C . PHE A 1 96 ? -9.224 1.891 24.894 1.00 97.94 96 PHE A C 1
ATOM 777 O O . PHE A 1 96 ? -9.835 0.969 25.430 1.00 97.94 96 PHE A O 1
ATOM 784 N N . ASP A 1 97 ? -8.312 2.603 25.556 1.00 98.19 97 ASP A N 1
ATOM 785 C CA . ASP A 1 97 ? -7.976 2.338 26.959 1.00 98.19 97 ASP A CA 1
ATOM 786 C C . ASP A 1 97 ? -9.141 2.642 27.909 1.00 98.19 97 ASP A C 1
ATOM 788 O O . ASP A 1 97 ? -9.380 1.889 28.858 1.00 98.19 97 ASP A O 1
ATOM 792 N N . ILE A 1 98 ? -9.916 3.693 27.630 1.00 98.00 98 ILE A N 1
ATOM 793 C CA . ILE A 1 98 ? -11.162 3.988 28.348 1.00 98.00 98 ILE A CA 1
ATOM 794 C C . ILE A 1 98 ? -12.203 2.892 28.085 1.00 98.00 98 ILE A C 1
ATOM 796 O O . ILE A 1 98 ? -12.799 2.387 29.035 1.00 98.00 98 ILE A O 1
ATOM 800 N N . ALA A 1 99 ? -12.390 2.468 26.830 1.00 97.81 99 ALA A N 1
ATOM 801 C CA . ALA A 1 99 ? -13.333 1.404 26.476 1.00 97.81 99 ALA A CA 1
ATOM 802 C C . ALA A 1 99 ? -13.009 0.083 27.192 1.00 97.81 99 ALA A C 1
ATOM 804 O O . ALA A 1 99 ? -13.893 -0.543 27.780 1.00 97.81 99 ALA A O 1
ATOM 805 N N . LEU A 1 100 ? -11.736 -0.323 27.198 1.00 98.19 100 LEU A N 1
ATOM 806 C CA . LEU A 1 100 ? -11.264 -1.536 27.875 1.00 98.19 100 LEU A CA 1
ATOM 807 C C . LEU A 1 100 ? -11.465 -1.458 29.391 1.00 98.19 100 LEU A C 1
ATOM 809 O O . LEU A 1 100 ? -11.908 -2.431 30.011 1.00 98.19 100 LEU A O 1
ATOM 813 N N . ARG A 1 101 ? -11.191 -0.293 29.990 1.00 98.06 101 ARG A N 1
ATOM 814 C CA . ARG A 1 101 ? -11.436 -0.051 31.416 1.00 98.06 101 ARG A CA 1
ATOM 815 C C . ARG A 1 101 ? -12.922 -0.155 31.745 1.00 98.06 101 ARG A C 1
ATOM 817 O O . ARG A 1 101 ? -13.278 -0.918 32.634 1.00 98.06 101 ARG A O 1
ATOM 824 N N . ASN A 1 102 ? -13.784 0.527 30.995 1.00 97.12 102 ASN A N 1
ATOM 825 C CA . ASN A 1 102 ? -15.230 0.492 31.216 1.00 97.12 102 ASN A CA 1
ATOM 826 C C . ASN A 1 102 ? -15.810 -0.910 31.002 1.00 97.12 102 ASN A C 1
ATOM 828 O O . ASN A 1 102 ? -16.664 -1.337 31.768 1.00 97.12 102 ASN A O 1
ATOM 832 N N . THR A 1 103 ? -15.298 -1.667 30.028 1.00 97.00 103 THR A N 1
ATOM 833 C CA . THR A 1 103 ? -15.691 -3.071 29.819 1.00 97.00 103 THR A CA 1
ATOM 834 C C . THR A 1 103 ? -15.259 -3.953 30.997 1.00 97.00 103 THR A C 1
ATOM 836 O O . THR A 1 103 ? -15.992 -4.845 31.423 1.00 97.00 103 THR A O 1
ATOM 839 N N . SER A 1 104 ? -14.081 -3.685 31.568 1.00 96.38 104 SER A N 1
ATOM 840 C CA . SER A 1 104 ? -13.592 -4.384 32.762 1.00 96.38 104 SER A CA 1
ATOM 841 C C . SER A 1 104 ? -14.410 -4.056 34.011 1.00 96.38 104 SER A C 1
ATOM 843 O O . SER A 1 104 ? -14.647 -4.955 34.815 1.00 96.38 104 SER A O 1
ATOM 845 N N . GLU A 1 105 ? -14.853 -2.807 34.178 1.00 95.44 105 GLU A N 1
ATOM 846 C CA . GLU A 1 105 ? -15.748 -2.420 35.276 1.00 95.44 105 GLU A CA 1
ATOM 847 C C . GLU A 1 105 ? -17.162 -2.985 35.083 1.00 95.44 105 GLU A C 1
ATOM 849 O O . GLU A 1 105 ? -17.705 -3.574 36.015 1.00 95.44 105 GLU A O 1
ATOM 854 N N . LEU A 1 106 ? -17.710 -2.949 33.861 1.00 94.62 106 LEU A N 1
ATOM 855 C CA . LEU A 1 106 ? -18.995 -3.573 33.523 1.00 94.62 106 LEU A CA 1
ATOM 856 C C . LEU A 1 106 ? -19.024 -5.050 33.930 1.00 94.62 106 LEU A C 1
ATOM 858 O O . LEU A 1 106 ? -19.984 -5.505 34.552 1.00 94.62 106 LEU A O 1
ATOM 862 N N . LYS A 1 107 ? -17.942 -5.787 33.655 1.00 93.94 107 LYS A N 1
ATOM 863 C CA . LYS A 1 107 ? -17.808 -7.202 34.028 1.00 93.94 107 LYS A CA 1
ATOM 864 C C . LYS A 1 107 ? -17.948 -7.454 35.536 1.00 93.94 107 LYS A C 1
ATOM 866 O O . LYS A 1 107 ? -18.373 -8.539 35.917 1.00 93.94 107 LYS A O 1
ATOM 871 N N . LYS A 1 108 ? -17.563 -6.494 36.383 1.00 92.44 108 LYS A N 1
ATOM 872 C CA . LYS A 1 108 ? -17.614 -6.614 37.851 1.00 92.44 108 LYS A CA 1
ATOM 873 C C . LYS A 1 108 ? -18.990 -6.277 38.429 1.00 92.44 108 LYS A C 1
ATOM 875 O O . LYS A 1 108 ? -19.212 -6.489 39.619 1.00 92.44 108 LYS A O 1
ATOM 880 N N . THR A 1 109 ? -19.900 -5.721 37.627 1.00 91.56 109 THR A N 1
ATOM 881 C CA . THR A 1 109 ? -21.242 -5.372 38.102 1.00 91.56 109 THR A CA 1
ATOM 882 C C . THR A 1 109 ? -22.032 -6.635 38.450 1.00 91.56 109 THR A C 1
ATOM 884 O O . THR A 1 109 ? -22.007 -7.637 37.732 1.00 91.56 109 THR A O 1
ATOM 887 N N . SER A 1 110 ? -22.789 -6.590 39.547 1.00 87.69 110 SER A N 1
ATOM 888 C CA . SER A 1 110 ? -23.582 -7.738 40.010 1.00 87.69 110 SER A CA 1
ATOM 889 C C . SER A 1 110 ? -24.673 -8.158 39.018 1.00 87.69 110 SER A C 1
ATOM 891 O O . SER A 1 110 ? -25.079 -9.320 39.012 1.00 87.69 110 SER A O 1
ATOM 893 N N . TRP A 1 111 ? -25.115 -7.240 38.150 1.00 88.38 111 TRP A N 1
ATOM 894 C CA . TRP A 1 111 ? -26.053 -7.518 37.063 1.00 88.38 111 TRP A CA 1
ATOM 895 C C . TRP A 1 111 ? -25.482 -8.490 36.019 1.00 88.38 111 TRP A C 1
ATOM 897 O O . TRP A 1 111 ? -26.187 -9.388 35.564 1.00 88.38 111 TRP A O 1
ATOM 907 N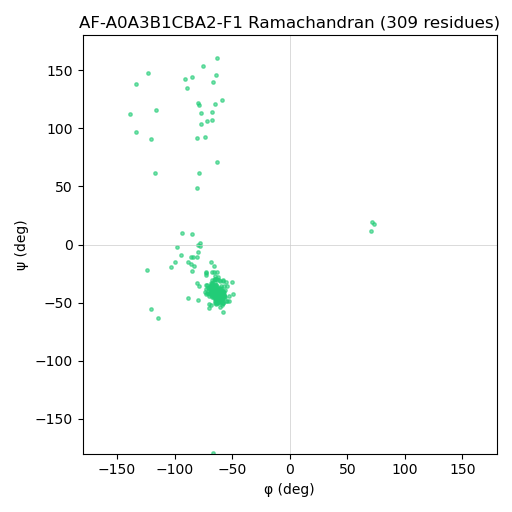 N . ILE A 1 112 ? -24.203 -8.363 35.652 1.00 90.56 112 ILE A N 1
ATOM 908 C CA . ILE A 1 112 ? -23.574 -9.264 34.672 1.00 90.56 112 ILE A CA 1
ATOM 909 C C . ILE A 1 112 ? -23.422 -10.679 35.243 1.00 90.56 112 ILE A C 1
ATOM 911 O O . ILE A 1 112 ? -23.691 -11.655 34.542 1.00 90.56 112 ILE A O 1
ATOM 915 N N . HIS A 1 113 ? -23.074 -10.793 36.528 1.00 87.62 113 HIS A N 1
ATOM 916 C CA . HIS A 1 113 ? -22.999 -12.084 37.219 1.00 87.62 113 HIS A CA 1
ATOM 917 C C . HIS A 1 113 ? -24.372 -12.757 37.329 1.00 87.62 113 HIS A C 1
ATOM 919 O O . HIS A 1 113 ? -24.496 -13.952 37.072 1.00 87.62 113 HIS A O 1
ATOM 925 N N . SER A 1 114 ? -25.426 -12.002 37.659 1.00 85.50 114 SER A N 1
ATOM 926 C CA . SER A 1 114 ? -26.777 -12.563 37.808 1.00 85.50 114 SER A CA 1
ATOM 927 C C . SER A 1 114 ? -27.434 -12.951 36.480 1.00 85.50 114 SER A C 1
ATOM 929 O O . SER A 1 114 ? -28.297 -13.826 36.462 1.00 85.50 114 SER A O 1
ATOM 931 N N . THR A 1 115 ? -27.019 -12.336 35.370 1.00 87.69 115 THR A N 1
ATOM 932 C CA . THR A 1 115 ? -27.536 -12.618 34.020 1.00 87.69 115 THR A CA 1
ATOM 933 C C . THR A 1 115 ? -26.700 -13.631 33.235 1.00 87.69 115 THR A C 1
ATOM 935 O O . THR A 1 115 ? -27.128 -14.065 32.167 1.00 87.69 115 THR A O 1
ATOM 938 N N . GLY A 1 116 ? -25.523 -14.023 33.735 1.00 88.94 116 GLY A N 1
ATOM 939 C CA . GLY A 1 116 ? -24.634 -14.977 33.062 1.00 88.94 116 GLY A CA 1
ATOM 940 C C . GLY A 1 116 ? -23.941 -14.426 31.807 1.00 88.94 116 GLY A C 1
ATOM 941 O O . GLY A 1 116 ? -23.465 -15.201 30.982 1.00 88.94 116 GLY A O 1
ATOM 942 N N . GLN A 1 117 ? -23.859 -13.100 31.646 1.00 91.19 117 GLN A N 1
ATOM 943 C CA . GLN A 1 117 ? -23.303 -12.441 30.450 1.00 91.19 117 GLN A CA 1
ATOM 944 C C . GLN A 1 117 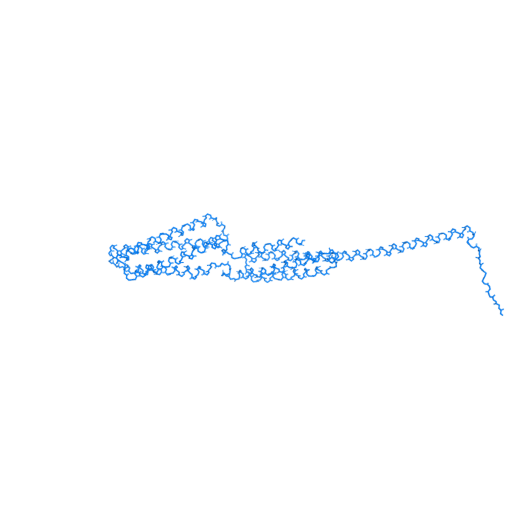? -21.771 -12.281 30.469 1.00 91.19 117 GLN A C 1
ATOM 946 O O . GLN A 1 117 ? -21.186 -11.626 29.609 1.00 91.19 117 GLN A O 1
ATOM 951 N N . GLU A 1 118 ? -21.086 -12.886 31.436 1.00 92.62 118 GLU A N 1
ATOM 952 C CA . GLU A 1 118 ? -19.645 -12.708 31.655 1.00 92.62 118 GLU A CA 1
ATOM 953 C C . GLU A 1 118 ? -18.783 -13.050 30.435 1.00 92.62 118 GLU A C 1
ATOM 955 O O . GLU A 1 118 ? -17.761 -12.397 30.204 1.00 92.62 118 GLU A O 1
ATOM 960 N N . GLN A 1 119 ? -19.177 -14.068 29.663 1.00 92.62 119 GLN A N 1
ATOM 961 C CA . GLN A 1 119 ? -18.449 -14.456 28.455 1.00 92.62 119 GLN A CA 1
ATOM 962 C C . GLN A 1 119 ? -18.636 -13.460 27.315 1.00 92.62 119 GLN A C 1
ATOM 964 O O . GLN A 1 119 ? -17.660 -13.148 26.641 1.00 92.62 119 GLN A O 1
ATOM 969 N N . GLU A 1 120 ? -19.834 -12.900 27.144 1.00 93.38 120 GLU A N 1
ATOM 970 C CA . GLU A 1 120 ? -20.079 -11.854 26.144 1.00 93.38 120 GLU A CA 1
ATOM 971 C C . GLU A 1 120 ? -19.243 -10.607 26.445 1.00 93.38 120 GLU A C 1
ATOM 973 O O . GLU A 1 120 ? -18.537 -10.103 25.574 1.00 93.38 120 GLU A O 1
ATOM 978 N N . ILE A 1 121 ? -19.201 -10.174 27.711 1.00 95.25 121 ILE A N 1
ATOM 979 C CA . ILE A 1 121 ? -18.358 -9.041 28.126 1.00 95.25 121 ILE A CA 1
ATOM 980 C C . ILE A 1 121 ? -16.865 -9.349 27.936 1.00 95.25 121 ILE A C 1
ATOM 982 O O . ILE A 1 121 ? -16.079 -8.472 27.572 1.00 95.25 121 ILE A O 1
ATOM 986 N N . LYS A 1 122 ? -16.449 -10.604 28.145 1.00 95.19 122 LYS A N 1
ATOM 987 C CA . LYS A 1 122 ? -15.070 -11.033 27.879 1.00 95.19 122 LYS A CA 1
ATOM 988 C C . LYS A 1 122 ? -14.744 -10.990 26.383 1.00 95.19 122 LYS A C 1
ATOM 990 O O . LYS A 1 122 ? -13.665 -10.513 26.036 1.00 95.19 122 LYS A O 1
ATOM 995 N N . HIS A 1 123 ? -15.644 -11.457 25.518 1.00 95.88 123 HIS A N 1
ATOM 996 C CA . HIS A 1 123 ? -15.481 -11.377 24.065 1.00 95.88 123 HIS A CA 1
ATOM 997 C C . HIS A 1 123 ? -15.398 -9.924 23.594 1.00 95.88 123 HIS A C 1
ATOM 999 O O . HIS A 1 123 ? -14.439 -9.578 22.908 1.00 95.88 123 HIS A O 1
ATOM 1005 N N . LEU A 1 124 ? -16.298 -9.057 24.070 1.00 96.88 124 LEU A N 1
ATOM 1006 C CA . LEU A 1 124 ? -16.258 -7.619 23.802 1.00 96.88 124 LEU A CA 1
ATOM 1007 C C . LEU A 1 124 ? -14.902 -7.006 24.189 1.00 96.88 124 LEU A C 1
ATOM 1009 O O . LEU A 1 124 ? -14.278 -6.316 23.385 1.00 96.88 124 LEU A O 1
ATOM 1013 N N . HIS A 1 125 ? -14.396 -7.302 25.391 1.00 97.62 125 HIS A N 1
ATOM 1014 C CA . HIS A 1 125 ? -13.083 -6.818 25.826 1.00 97.62 125 HIS A CA 1
ATOM 1015 C C . HIS A 1 125 ? -11.952 -7.304 24.903 1.00 97.62 125 HIS A C 1
ATOM 1017 O O . HIS A 1 125 ? -11.048 -6.540 24.552 1.00 97.62 125 HIS A O 1
ATOM 1023 N N . THR A 1 126 ? -11.974 -8.581 24.512 1.00 97.94 126 THR A N 1
ATOM 1024 C CA . THR A 1 126 ? -10.991 -9.152 23.584 1.00 97.94 126 THR A CA 1
ATOM 1025 C C . THR A 1 126 ? -11.051 -8.478 22.215 1.00 97.94 126 THR A C 1
ATOM 1027 O O . THR A 1 126 ? -10.001 -8.095 21.699 1.00 97.94 126 THR A O 1
ATOM 1030 N N . ASP A 1 127 ? -12.240 -8.265 21.656 1.00 98.00 127 ASP A N 1
ATOM 1031 C CA . ASP A 1 127 ? -12.408 -7.640 20.344 1.00 98.00 127 ASP A CA 1
ATOM 1032 C C . ASP A 1 127 ? -11.973 -6.165 20.347 1.00 98.00 127 ASP A C 1
ATOM 1034 O O . ASP A 1 127 ? -11.263 -5.740 19.433 1.00 98.00 127 ASP A O 1
ATOM 1038 N N . ILE A 1 128 ? -12.276 -5.401 21.407 1.00 98.19 128 ILE A N 1
ATOM 1039 C CA . ILE A 1 128 ? -11.757 -4.029 21.584 1.00 98.19 128 ILE A CA 1
ATOM 1040 C C . ILE A 1 128 ? -10.222 -4.039 21.653 1.00 98.19 128 ILE A C 1
ATOM 1042 O O . ILE A 1 128 ? -9.559 -3.200 21.039 1.00 98.19 128 ILE A O 1
ATOM 1046 N N . SER A 1 129 ? -9.629 -5.000 22.367 1.00 98.25 129 SER A N 1
ATOM 1047 C CA . SER A 1 129 ? -8.171 -5.123 22.472 1.00 98.25 129 SER A CA 1
ATOM 1048 C C . SER A 1 129 ? -7.526 -5.449 21.119 1.00 98.25 129 SER A C 1
ATOM 1050 O O . SER A 1 129 ? -6.525 -4.833 20.741 1.00 98.25 129 SER A O 1
ATOM 1052 N N . MET A 1 130 ? -8.130 -6.360 20.349 1.00 98.19 130 MET A N 1
ATOM 1053 C CA . MET A 1 130 ? -7.699 -6.669 18.984 1.00 98.19 130 MET A CA 1
ATOM 1054 C C . MET A 1 130 ? -7.818 -5.448 18.067 1.00 98.19 130 MET A C 1
ATOM 1056 O O . MET A 1 130 ? -6.900 -5.179 17.291 1.00 98.19 130 MET A O 1
ATOM 1060 N N . LEU A 1 131 ? -8.900 -4.673 18.180 1.00 97.94 131 LEU A N 1
ATOM 1061 C CA . LEU A 1 131 ? -9.089 -3.442 17.414 1.00 97.94 131 LEU A CA 1
ATOM 1062 C C . LEU A 1 131 ? -8.038 -2.379 17.756 1.00 97.94 131 LEU A C 1
ATOM 1064 O O . LEU A 1 131 ? -7.510 -1.734 16.844 1.00 97.94 131 LEU A O 1
ATOM 1068 N N . LYS A 1 132 ? -7.669 -2.235 19.035 1.00 97.62 132 LYS A N 1
ATOM 1069 C CA . LYS A 1 132 ? -6.566 -1.360 19.461 1.00 97.62 132 LYS A CA 1
ATOM 1070 C C . LYS A 1 132 ? -5.251 -1.763 18.788 1.00 97.62 132 LYS A C 1
ATOM 1072 O O . LYS A 1 132 ? -4.612 -0.941 18.134 1.00 97.62 132 LYS A O 1
ATOM 1077 N N . GLN A 1 133 ? -4.879 -3.042 18.873 1.00 97.81 133 GLN A N 1
ATOM 1078 C CA . GLN A 1 133 ? -3.653 -3.561 18.249 1.00 97.81 133 GLN A CA 1
ATOM 1079 C C . GLN A 1 133 ? -3.661 -3.389 16.723 1.00 97.81 133 GLN A C 1
ATOM 1081 O O . GLN A 1 133 ? -2.660 -2.982 16.126 1.00 97.81 133 GLN A O 1
ATOM 1086 N N . ALA A 1 134 ? -4.795 -3.672 16.079 1.00 97.38 134 ALA A N 1
ATOM 1087 C CA . ALA A 1 134 ? -4.960 -3.476 14.646 1.00 97.38 134 ALA A CA 1
ATOM 1088 C C . ALA A 1 134 ? -4.819 -1.994 14.265 1.00 97.38 134 ALA A C 1
ATOM 1090 O O . ALA A 1 134 ? -4.169 -1.678 13.269 1.00 97.38 134 ALA A O 1
ATOM 1091 N N . SER A 1 135 ? -5.350 -1.078 15.073 1.00 95.81 135 SER A N 1
ATOM 1092 C CA . SER A 1 135 ? -5.233 0.365 14.846 1.00 95.81 135 SER A CA 1
ATOM 1093 C C . SER A 1 135 ? -3.794 0.871 14.983 1.00 95.81 135 SER A C 1
ATOM 1095 O O . SER A 1 135 ? -3.334 1.643 14.143 1.00 95.81 135 SER A O 1
ATOM 1097 N N . ASP A 1 136 ? -3.028 0.373 15.955 1.00 94.62 136 ASP A N 1
ATOM 1098 C CA . ASP A 1 136 ? -1.592 0.666 16.061 1.00 94.62 136 ASP A CA 1
ATOM 1099 C C . ASP A 1 136 ? -0.795 0.131 14.857 1.00 94.62 136 ASP A C 1
ATOM 1101 O O . ASP A 1 136 ? 0.114 0.797 14.336 1.00 94.62 136 ASP A O 1
ATOM 1105 N N . LYS A 1 137 ? -1.155 -1.058 14.359 1.00 95.44 137 LYS A N 1
ATOM 1106 C CA . LYS A 1 137 ? -0.567 -1.615 13.133 1.00 95.44 137 LYS A CA 1
ATOM 1107 C C . LYS A 1 137 ? -0.906 -0.760 11.912 1.00 95.44 137 LYS A C 1
ATOM 1109 O O . LYS A 1 137 ? -0.007 -0.455 11.128 1.00 95.44 137 LYS A O 1
ATOM 1114 N N . LEU A 1 138 ? -2.154 -0.313 11.772 1.00 94.75 138 LEU A N 1
ATOM 1115 C CA . LEU A 1 138 ? -2.558 0.625 10.721 1.00 94.75 138 LEU A CA 1
ATOM 1116 C C . LEU A 1 138 ? -1.755 1.929 10.803 1.00 94.75 138 LEU A C 1
ATOM 1118 O O . LEU A 1 138 ? -1.277 2.424 9.781 1.00 94.75 138 LEU A O 1
ATOM 1122 N N . ALA A 1 139 ? -1.554 2.465 12.008 1.00 92.19 139 ALA A N 1
ATOM 1123 C CA . ALA A 1 139 ? -0.742 3.658 12.193 1.00 92.19 139 ALA A CA 1
ATOM 1124 C C . ALA A 1 139 ? 0.710 3.439 11.742 1.00 92.19 139 ALA A C 1
ATOM 1126 O O . ALA A 1 139 ? 1.293 4.302 11.088 1.00 92.19 139 ALA A O 1
ATOM 1127 N N . THR A 1 140 ? 1.272 2.257 12.000 1.00 92.19 140 THR A N 1
ATOM 1128 C CA . THR A 1 140 ? 2.608 1.869 11.519 1.00 92.19 140 THR A CA 1
ATOM 1129 C C . THR A 1 140 ? 2.668 1.773 9.992 1.00 92.19 140 THR A C 1
ATOM 1131 O O . THR A 1 140 ? 3.617 2.287 9.390 1.00 92.19 140 THR A O 1
ATOM 1134 N N . ILE A 1 141 ? 1.647 1.186 9.353 1.00 91.88 141 ILE A N 1
ATOM 1135 C CA . ILE A 1 141 ? 1.517 1.149 7.887 1.00 91.88 141 ILE A CA 1
ATOM 1136 C C . ILE A 1 141 ? 1.521 2.572 7.314 1.00 91.88 141 ILE A C 1
ATOM 1138 O O . ILE A 1 141 ? 2.216 2.851 6.345 1.00 91.88 141 ILE A O 1
ATOM 1142 N N . ARG A 1 142 ? 0.789 3.496 7.941 1.00 90.31 142 ARG A N 1
ATOM 1143 C CA . ARG A 1 142 ? 0.621 4.869 7.443 1.00 90.31 142 ARG A CA 1
ATOM 1144 C C . ARG A 1 142 ? 1.731 5.841 7.860 1.00 90.31 142 ARG A C 1
ATOM 1146 O O . ARG A 1 142 ? 1.803 6.936 7.315 1.00 90.31 142 ARG A O 1
ATOM 1153 N N . SER A 1 143 ? 2.602 5.451 8.792 1.00 85.88 143 SER A N 1
ATOM 1154 C CA . SER A 1 143 ? 3.689 6.298 9.313 1.00 85.88 143 SER A CA 1
ATOM 1155 C C . SER A 1 143 ? 4.849 6.525 8.339 1.00 85.88 143 SER A C 1
ATOM 1157 O O . SER A 1 143 ? 5.584 7.501 8.480 1.00 85.88 143 SER A O 1
ATOM 1159 N N . LYS A 1 144 ? 5.040 5.626 7.367 1.00 85.81 144 LYS A N 1
ATOM 1160 C CA . LYS A 1 144 ? 6.124 5.687 6.379 1.00 85.81 144 LYS A CA 1
ATOM 1161 C C . LYS A 1 144 ? 5.564 5.424 4.995 1.00 85.81 144 LYS A C 1
ATOM 1163 O O . LYS A 1 144 ? 4.758 4.513 4.813 1.00 85.81 144 LYS A O 1
ATOM 1168 N N . ILE A 1 145 ? 6.027 6.186 4.010 1.00 84.19 145 ILE A N 1
ATOM 1169 C CA . ILE A 1 145 ? 5.528 6.058 2.640 1.00 84.19 145 ILE A CA 1
ATOM 1170 C C . ILE A 1 145 ? 5.872 4.693 2.032 1.00 84.19 145 ILE A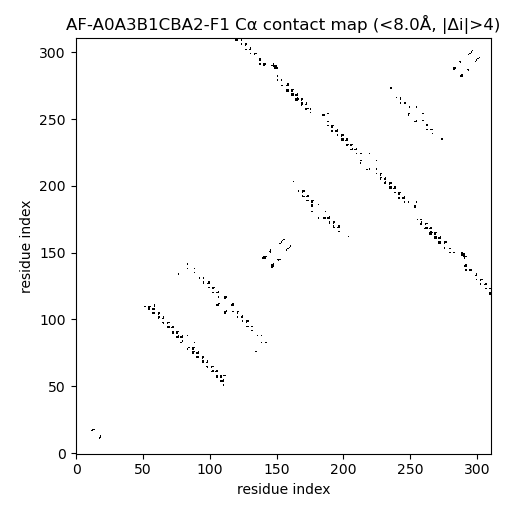 C 1
ATOM 1172 O O . ILE A 1 145 ? 5.098 4.161 1.246 1.00 84.19 145 ILE A O 1
ATOM 1176 N N . GLU A 1 146 ? 6.983 4.090 2.457 1.00 86.81 146 GLU A N 1
ATOM 1177 C CA . GLU A 1 146 ? 7.422 2.748 2.067 1.00 86.81 146 GLU A CA 1
ATOM 1178 C C . GLU A 1 146 ? 6.512 1.641 2.589 1.00 86.81 146 GLU A C 1
ATOM 1180 O O . GLU A 1 146 ? 6.330 0.630 1.915 1.00 86.81 146 GLU A O 1
ATOM 1185 N N . ASN A 1 147 ? 5.921 1.843 3.765 1.00 88.31 147 ASN A N 1
ATOM 1186 C CA . ASN A 1 147 ? 4.960 0.904 4.328 1.00 88.31 147 ASN A CA 1
ATOM 1187 C C . ASN A 1 147 ? 3.585 1.074 3.672 1.00 88.31 147 ASN A C 1
ATOM 1189 O O . ASN A 1 147 ? 2.873 0.093 3.471 1.00 88.31 147 ASN A O 1
ATOM 1193 N N . LEU A 1 148 ? 3.218 2.315 3.338 1.00 87.12 148 LEU A N 1
ATOM 1194 C CA . LEU A 1 148 ? 1.944 2.636 2.705 1.00 87.12 148 LEU A CA 1
ATOM 1195 C C . LEU A 1 148 ? 1.894 2.174 1.243 1.00 87.12 148 LEU A C 1
ATOM 1197 O O . LEU A 1 148 ? 0.880 1.621 0.821 1.00 87.12 148 LEU A O 1
ATOM 1201 N N . PHE A 1 149 ? 2.983 2.371 0.495 1.00 86.06 149 PHE A N 1
ATOM 1202 C CA . PHE A 1 149 ? 3.122 1.998 -0.912 1.00 86.06 149 PHE A CA 1
ATOM 1203 C C . PHE A 1 149 ? 4.293 1.018 -1.088 1.00 86.06 149 PHE A C 1
ATOM 1205 O O . PHE A 1 149 ? 5.421 1.451 -1.355 1.00 86.06 149 PHE A O 1
ATOM 1212 N N . PRO A 1 150 ? 4.055 -0.305 -1.006 1.00 82.25 150 PRO A N 1
ATOM 1213 C CA . PRO A 1 150 ? 5.115 -1.317 -1.093 1.00 82.25 150 PRO A CA 1
ATOM 1214 C C . PRO A 1 150 ? 5.971 -1.204 -2.367 1.00 82.25 150 PRO A C 1
ATOM 1216 O O . PRO A 1 150 ? 7.180 -1.446 -2.362 1.00 82.25 150 PRO A O 1
ATOM 1219 N N . ALA A 1 151 ? 5.354 -0.758 -3.464 1.00 85.25 151 ALA A N 1
ATOM 1220 C CA . ALA A 1 151 ? 5.999 -0.561 -4.756 1.00 85.25 151 ALA A CA 1
ATOM 1221 C C . ALA A 1 151 ? 7.031 0.585 -4.790 1.00 85.25 151 ALA A C 1
ATOM 1223 O O . ALA A 1 151 ? 7.837 0.643 -5.722 1.00 85.25 151 ALA A O 1
ATOM 1224 N N . ILE A 1 152 ? 7.068 1.489 -3.797 1.00 86.25 152 ILE A N 1
ATOM 1225 C CA . ILE A 1 152 ? 7.955 2.667 -3.828 1.00 86.25 152 ILE A CA 1
ATOM 1226 C C . ILE A 1 152 ? 9.436 2.287 -3.894 1.00 86.25 152 ILE A C 1
ATOM 1228 O O . ILE A 1 152 ? 10.236 2.991 -4.514 1.00 86.25 152 ILE A O 1
ATOM 1232 N N . THR A 1 153 ? 9.803 1.147 -3.306 1.00 87.81 153 THR A N 1
ATOM 1233 C CA . THR A 1 153 ? 11.174 0.636 -3.359 1.00 87.81 153 THR A CA 1
ATOM 1234 C C . THR A 1 153 ? 11.566 0.288 -4.793 1.00 87.81 153 THR A C 1
ATOM 1236 O O . THR A 1 153 ? 12.646 0.676 -5.235 1.00 87.81 153 THR A O 1
ATOM 1239 N N . ILE A 1 154 ? 10.678 -0.370 -5.544 1.00 90.75 154 ILE A N 1
ATOM 1240 C CA . ILE A 1 154 ? 10.892 -0.711 -6.959 1.00 90.75 154 ILE A CA 1
ATOM 1241 C C . ILE A 1 154 ? 10.953 0.571 -7.801 1.00 90.75 154 ILE A C 1
ATOM 1243 O O . ILE A 1 154 ? 11.876 0.742 -8.601 1.00 90.75 154 ILE A O 1
ATOM 1247 N N . LEU A 1 155 ? 10.033 1.512 -7.560 1.00 90.94 155 LEU A N 1
ATOM 1248 C CA . LEU A 1 155 ? 10.002 2.810 -8.240 1.00 90.94 155 LEU A CA 1
ATOM 1249 C C . LEU A 1 155 ? 11.332 3.563 -8.092 1.00 90.94 155 LEU A C 1
ATOM 1251 O O . LEU A 1 155 ? 11.892 4.043 -9.078 1.00 90.94 155 LEU A O 1
ATOM 1255 N N . ARG A 1 156 ? 11.859 3.650 -6.866 1.00 91.00 156 ARG A N 1
ATOM 1256 C CA . ARG A 1 156 ? 13.074 4.421 -6.561 1.00 91.00 156 ARG A CA 1
ATOM 1257 C C . ARG A 1 156 ? 14.359 3.694 -6.937 1.00 91.00 156 ARG A C 1
ATOM 1259 O O . ARG A 1 156 ? 15.235 4.303 -7.543 1.00 91.00 156 ARG A O 1
ATOM 1266 N N . LYS A 1 157 ? 14.497 2.422 -6.558 1.00 93.88 157 LYS A N 1
ATOM 1267 C CA . LYS A 1 157 ? 15.762 1.681 -6.702 1.00 93.88 157 LYS A CA 1
ATOM 1268 C C . LYS A 1 157 ? 15.945 1.061 -8.082 1.00 93.88 157 LYS A C 1
ATOM 1270 O O . LYS A 1 157 ? 17.079 0.808 -8.468 1.00 93.88 157 LYS A O 1
ATOM 1275 N N . VAL A 1 158 ? 14.858 0.822 -8.818 1.00 96.12 158 VAL A N 1
ATOM 1276 C CA . VAL A 1 158 ? 14.922 0.177 -10.135 1.00 96.12 158 VAL A CA 1
ATOM 1277 C C . VAL A 1 158 ? 14.476 1.139 -11.224 1.00 96.12 158 VAL A C 1
ATOM 1279 O O . VAL A 1 158 ? 15.284 1.511 -12.071 1.00 96.12 158 VAL A O 1
ATOM 1282 N N . MET A 1 159 ? 13.222 1.586 -11.212 1.00 96.19 159 MET A N 1
ATOM 1283 C CA . MET A 1 159 ? 12.678 2.335 -12.352 1.00 96.19 159 MET A CA 1
ATOM 1284 C C . MET A 1 159 ? 13.333 3.707 -12.527 1.00 96.19 159 MET A C 1
ATOM 1286 O O . MET A 1 159 ? 13.716 4.061 -13.639 1.00 96.19 159 MET A O 1
ATOM 1290 N N . LEU A 1 160 ? 13.518 4.473 -11.448 1.00 96.00 160 LEU A N 1
ATOM 1291 C CA . LEU A 1 160 ? 14.169 5.784 -11.522 1.00 96.00 160 LEU A CA 1
ATOM 1292 C C . LEU A 1 160 ? 15.627 5.680 -11.990 1.00 96.00 160 LEU A C 1
ATOM 1294 O O . LEU A 1 160 ? 16.066 6.500 -12.795 1.00 96.00 160 LEU A O 1
ATOM 1298 N N . VAL A 1 161 ? 16.360 4.676 -11.503 1.00 97.69 161 VAL A N 1
ATOM 1299 C CA . VAL A 1 161 ? 17.759 4.437 -11.884 1.00 97.69 161 VAL A CA 1
ATOM 1300 C C . VAL A 1 161 ? 17.851 4.092 -13.367 1.00 97.69 161 VAL A C 1
ATOM 1302 O O . VAL A 1 161 ? 18.578 4.754 -14.098 1.00 97.69 161 VAL A O 1
ATOM 1305 N N . ASN A 1 162 ? 17.055 3.132 -13.841 1.00 98.31 162 ASN A N 1
ATOM 1306 C CA . ASN A 1 162 ? 17.082 2.735 -15.250 1.00 98.31 162 ASN A CA 1
ATOM 1307 C C . ASN A 1 162 ? 16.555 3.838 -16.183 1.00 98.31 162 ASN A C 1
ATOM 1309 O O . ASN A 1 162 ? 17.058 3.979 -17.288 1.00 98.31 162 ASN A O 1
ATOM 1313 N N . ASN A 1 163 ? 15.620 4.681 -15.734 1.00 98.25 163 ASN A N 1
ATOM 1314 C CA . ASN A 1 163 ? 15.225 5.871 -16.490 1.00 98.25 163 ASN A CA 1
ATOM 1315 C C . ASN A 1 163 ? 16.395 6.848 -16.689 1.00 98.25 163 ASN A C 1
ATOM 1317 O O . ASN A 1 163 ? 16.609 7.335 -17.796 1.00 98.25 163 ASN A O 1
ATOM 1321 N N . ARG A 1 164 ? 17.167 7.121 -15.629 1.00 98.12 164 ARG A N 1
ATOM 1322 C CA . ARG A 1 164 ? 18.354 7.984 -15.724 1.00 98.12 164 ARG A CA 1
ATOM 1323 C C . ARG A 1 164 ? 19.413 7.365 -16.628 1.00 98.12 164 ARG A C 1
ATOM 1325 O O . ARG A 1 164 ? 19.894 8.047 -17.520 1.00 98.12 164 ARG A O 1
ATOM 1332 N N . ASN A 1 165 ? 19.710 6.081 -16.439 1.00 98.50 165 ASN A N 1
ATOM 1333 C CA . ASN A 1 165 ? 20.712 5.373 -17.233 1.00 98.50 165 ASN A CA 1
ATOM 1334 C C . ASN A 1 165 ? 20.351 5.363 -18.722 1.00 98.50 165 ASN A C 1
ATOM 1336 O O . ASN A 1 165 ? 21.197 5.699 -19.542 1.00 98.50 165 ASN A O 1
ATOM 1340 N N . PHE A 1 166 ? 19.091 5.065 -19.063 1.00 98.75 166 PHE A N 1
ATOM 1341 C CA . PHE A 1 166 ? 18.621 5.118 -20.447 1.00 98.75 166 PHE A CA 1
ATOM 1342 C C . PHE A 1 166 ? 18.808 6.517 -21.042 1.00 98.75 166 PHE A C 1
ATOM 1344 O O . PHE A 1 166 ? 19.384 6.663 -22.115 1.00 98.75 166 PHE A O 1
ATOM 1351 N N . TYR A 1 167 ? 18.350 7.557 -20.338 1.00 98.00 167 TYR A N 1
ATOM 1352 C CA . TYR A 1 167 ? 18.434 8.934 -20.826 1.00 98.00 167 TYR A CA 1
ATOM 1353 C C . TYR A 1 167 ? 19.885 9.407 -21.005 1.00 98.00 167 TYR A C 1
ATOM 1355 O O . TYR A 1 167 ? 20.211 10.061 -21.999 1.00 98.00 167 TYR A O 1
ATOM 1363 N N . THR A 1 168 ? 20.761 9.075 -20.054 1.00 98.31 168 THR A N 1
ATOM 1364 C CA . THR A 1 168 ? 22.192 9.385 -20.122 1.00 98.31 168 THR A CA 1
ATOM 1365 C C . THR A 1 168 ? 22.847 8.677 -21.301 1.00 98.31 168 THR A C 1
ATOM 1367 O O . THR A 1 168 ? 23.515 9.343 -22.087 1.00 98.31 168 THR A O 1
ATOM 1370 N N . ALA A 1 169 ? 22.606 7.376 -21.471 1.00 98.50 169 ALA A N 1
ATOM 1371 C CA . ALA A 1 169 ? 23.151 6.603 -22.580 1.00 98.50 169 ALA A CA 1
ATOM 1372 C C . ALA A 1 169 ? 22.662 7.140 -23.937 1.00 98.50 169 ALA A C 1
ATOM 1374 O O . ALA A 1 169 ? 23.469 7.424 -24.816 1.00 98.50 169 ALA A O 1
ATOM 1375 N N . ALA A 1 170 ? 21.363 7.417 -24.080 1.00 98.00 170 ALA A N 1
ATOM 1376 C CA . ALA A 1 170 ? 20.822 8.021 -25.297 1.00 98.00 170 ALA A CA 1
ATOM 1377 C C . ALA A 1 170 ? 21.472 9.379 -25.616 1.00 98.00 170 ALA A C 1
ATOM 1379 O O . ALA A 1 170 ? 21.786 9.672 -26.765 1.00 98.00 170 ALA A O 1
ATOM 1380 N N . SER A 1 171 ? 21.721 10.202 -24.592 1.00 97.50 171 SER A N 1
ATOM 1381 C CA . SER A 1 171 ? 22.392 11.498 -24.762 1.00 97.50 171 SER A CA 1
ATOM 1382 C C . SER A 1 171 ? 23.862 11.347 -25.163 1.00 97.50 171 SER A C 1
ATOM 1384 O O . SER A 1 171 ? 24.367 12.151 -25.937 1.00 97.50 171 SER A O 1
ATOM 1386 N N . GLN A 1 172 ? 24.551 10.315 -24.673 1.00 97.31 172 GLN A N 1
ATOM 1387 C CA . GLN A 1 172 ? 25.921 10.016 -25.084 1.00 97.31 172 GLN A CA 1
ATOM 1388 C C . GLN A 1 172 ? 25.993 9.546 -26.544 1.00 97.31 172 GLN A C 1
ATOM 1390 O O . GLN A 1 172 ? 26.865 10.012 -27.273 1.00 97.31 172 GLN A O 1
ATOM 1395 N N . GLY A 1 173 ? 25.056 8.700 -26.990 1.00 95.56 173 GLY A N 1
ATOM 1396 C CA . GLY A 1 173 ? 24.945 8.302 -28.400 1.00 95.56 173 GLY A CA 1
ATOM 1397 C C . GLY A 1 173 ? 24.662 9.486 -29.334 1.00 95.56 173 GLY A C 1
ATOM 1398 O O . GLY A 1 173 ? 25.280 9.619 -30.390 1.00 95.56 173 GLY A O 1
ATOM 1399 N N . LEU A 1 174 ? 23.797 10.414 -28.908 1.00 95.44 174 LEU A N 1
ATOM 1400 C CA . LEU A 1 174 ? 23.554 11.668 -29.633 1.00 95.44 174 LEU A CA 1
ATOM 1401 C C . LEU A 1 174 ? 24.797 12.553 -29.725 1.00 95.44 174 LEU A C 1
ATOM 1403 O O . LEU A 1 174 ? 25.048 13.149 -30.766 1.00 95.44 174 LEU A O 1
ATOM 1407 N N . ASN A 1 175 ? 25.576 12.642 -28.648 1.00 94.06 175 ASN A N 1
ATOM 1408 C CA . ASN A 1 175 ? 26.784 13.462 -28.633 1.00 94.06 175 ASN A CA 1
ATOM 1409 C C . ASN A 1 175 ? 27.878 12.909 -29.556 1.00 94.06 175 ASN A C 1
ATOM 1411 O O . ASN A 1 175 ? 28.603 13.702 -30.144 1.00 94.06 175 ASN A O 1
ATOM 1415 N N . GLU A 1 176 ? 28.001 11.585 -29.699 1.00 91.56 176 GLU A N 1
ATOM 1416 C CA . GLU A 1 176 ? 28.976 10.982 -30.624 1.00 91.56 176 GLU A CA 1
ATOM 1417 C C . GLU A 1 176 ? 28.619 11.264 -32.089 1.00 91.56 176 GLU A C 1
ATOM 1419 O O . GLU A 1 176 ? 29.492 11.550 -32.902 1.00 91.56 176 GLU A O 1
ATOM 1424 N N . THR A 1 177 ? 27.329 11.236 -32.415 1.00 88.69 177 THR A N 1
ATOM 1425 C CA . THR A 1 177 ? 26.836 11.494 -33.777 1.00 88.69 177 THR A CA 1
ATOM 1426 C C . THR A 1 177 ? 26.759 12.984 -34.119 1.00 88.69 177 THR A C 1
ATOM 1428 O O . THR A 1 177 ? 26.498 13.344 -35.264 1.00 88.69 177 THR A O 1
ATOM 1431 N N . ASN A 1 178 ? 27.008 13.875 -33.155 1.00 84.12 178 ASN A N 1
ATOM 1432 C CA . ASN A 1 178 ? 26.923 15.317 -33.349 1.00 84.12 178 ASN A CA 1
ATOM 1433 C C . ASN A 1 178 ? 28.190 15.874 -34.026 1.00 84.12 178 ASN A C 1
ATOM 1435 O O . ASN A 1 178 ? 29.156 16.236 -33.357 1.00 84.12 178 ASN A O 1
ATOM 1439 N N . SER A 1 179 ? 28.185 15.946 -35.359 1.00 76.31 179 SER A N 1
ATOM 1440 C CA . SER A 1 179 ? 29.253 16.543 -36.176 1.00 76.31 179 SER A CA 1
ATOM 1441 C C . SER A 1 179 ? 28.717 17.655 -37.086 1.00 76.31 179 SER A C 1
ATOM 1443 O O . SER A 1 179 ? 27.585 17.584 -37.555 1.00 76.31 179 SER A O 1
ATOM 1445 N N . ALA A 1 180 ? 29.527 18.684 -37.361 1.00 68.69 180 ALA A N 1
ATOM 1446 C CA . ALA A 1 180 ? 29.133 19.801 -38.234 1.00 68.69 180 ALA A CA 1
ATOM 1447 C C . ALA A 1 180 ? 28.901 19.366 -39.698 1.00 68.69 180 ALA A C 1
ATOM 1449 O O . ALA A 1 180 ? 28.024 19.911 -40.361 1.00 68.69 180 ALA A O 1
ATOM 1450 N N . ASP A 1 181 ? 29.616 18.328 -40.146 1.00 76.56 181 ASP A N 1
ATOM 1451 C CA . ASP A 1 181 ? 29.514 17.732 -41.481 1.00 76.56 181 ASP A CA 1
ATOM 1452 C C . ASP A 1 181 ? 29.030 16.271 -41.391 1.00 76.56 181 ASP A C 1
ATOM 1454 O O . ASP A 1 181 ? 29.751 15.335 -41.737 1.00 76.56 181 ASP A O 1
ATOM 1458 N N . MET A 1 182 ? 27.818 16.044 -40.864 1.00 79.44 182 MET A N 1
ATOM 1459 C CA . MET A 1 182 ? 27.243 14.690 -40.809 1.00 79.44 182 MET A CA 1
ATOM 1460 C C . MET A 1 182 ? 26.990 14.138 -42.212 1.00 79.44 182 MET A C 1
ATOM 1462 O O . MET A 1 182 ? 26.164 14.673 -42.963 1.00 79.44 182 MET A O 1
ATOM 1466 N N . ASP A 1 183 ? 27.621 13.004 -42.516 1.00 85.38 183 ASP A N 1
ATOM 1467 C CA . ASP A 1 183 ? 27.215 12.174 -43.642 1.00 85.38 183 ASP A CA 1
ATOM 1468 C C . ASP A 1 183 ? 25.775 11.632 -43.441 1.00 85.38 183 ASP A C 1
ATOM 1470 O O . ASP A 1 183 ? 25.251 11.622 -42.317 1.00 85.38 183 ASP A O 1
ATOM 1474 N N . PRO A 1 184 ? 25.092 11.189 -44.515 1.00 87.19 184 PRO A N 1
ATOM 1475 C CA . PRO A 1 184 ? 23.720 10.691 -44.412 1.00 87.19 184 PRO A CA 1
ATOM 1476 C C . PRO A 1 184 ? 23.539 9.508 -43.446 1.00 87.19 184 PRO A C 1
ATOM 1478 O O . PRO A 1 184 ? 22.486 9.397 -42.823 1.00 87.19 184 PRO A O 1
ATOM 1481 N N . SER A 1 185 ? 24.548 8.645 -43.292 1.00 86.75 185 SER A N 1
ATOM 1482 C CA . SER A 1 185 ? 24.489 7.482 -42.400 1.00 86.75 185 SER A CA 1
ATOM 1483 C C . SER A 1 185 ? 24.592 7.894 -40.931 1.00 86.75 185 SER A C 1
ATOM 1485 O O . SER A 1 185 ? 23.880 7.351 -40.089 1.00 86.75 185 SER A O 1
ATOM 1487 N N . GLN A 1 186 ? 25.456 8.855 -40.607 1.00 89.44 186 GLN A N 1
ATOM 1488 C CA . GLN A 1 186 ? 25.591 9.415 -39.262 1.00 89.44 186 GLN A CA 1
ATOM 1489 C C . GLN A 1 186 ? 24.341 10.193 -38.862 1.00 89.44 186 GLN A C 1
ATOM 1491 O O . GLN A 1 186 ? 23.894 10.086 -37.720 1.00 89.44 186 GLN A O 1
ATOM 1496 N N . ARG A 1 187 ? 23.723 10.901 -39.816 1.00 92.44 187 ARG A N 1
ATOM 1497 C CA . ARG A 1 187 ? 22.434 11.566 -39.602 1.00 92.44 187 ARG A CA 1
ATOM 1498 C C . ARG A 1 187 ? 21.328 10.572 -39.256 1.00 92.44 187 ARG A C 1
ATOM 1500 O O . ARG A 1 187 ? 20.608 10.789 -38.290 1.00 92.44 187 ARG A O 1
ATOM 1507 N N . GLU A 1 188 ? 21.231 9.462 -39.984 1.00 93.56 188 GLU A N 1
ATOM 1508 C CA . GLU A 1 188 ? 20.244 8.414 -39.691 1.00 93.56 188 GLU A CA 1
ATOM 1509 C C . GLU A 1 188 ? 20.441 7.825 -38.280 1.00 93.56 188 GLU A C 1
ATOM 1511 O O . GLU A 1 188 ? 19.482 7.641 -37.533 1.00 93.56 188 GLU A O 1
ATOM 1516 N N . ILE A 1 189 ? 21.688 7.571 -37.867 1.00 95.12 189 ILE A N 1
ATOM 1517 C CA . ILE A 1 189 ? 21.990 7.067 -36.515 1.00 95.12 189 ILE A CA 1
ATOM 1518 C C . ILE A 1 189 ? 21.643 8.115 -35.448 1.00 95.12 189 ILE A C 1
ATOM 1520 O O . ILE A 1 189 ? 21.085 7.762 -34.404 1.00 95.12 189 ILE A O 1
ATOM 1524 N N . HIS A 1 190 ? 21.930 9.394 -35.708 1.00 95.62 190 HIS A N 1
ATOM 1525 C CA . HIS A 1 190 ? 21.546 10.499 -34.832 1.00 95.62 190 HIS A CA 1
ATOM 1526 C C . HIS A 1 190 ? 20.027 10.536 -34.614 1.00 95.62 190 HIS A C 1
ATOM 1528 O O . HIS A 1 190 ? 19.562 10.525 -33.473 1.00 95.62 190 HIS A O 1
ATOM 1534 N N . GLU A 1 191 ? 19.256 10.493 -35.703 1.00 96.00 191 GLU A N 1
ATOM 1535 C CA . GLU A 1 191 ? 17.790 10.481 -35.680 1.00 96.00 191 GLU A CA 1
ATOM 1536 C C . GLU A 1 191 ? 17.241 9.265 -34.919 1.00 96.00 191 GLU A C 1
ATOM 1538 O O . GLU A 1 191 ? 16.282 9.390 -34.156 1.00 96.00 191 GLU A O 1
ATOM 1543 N N . LEU A 1 192 ? 17.872 8.092 -35.042 1.00 97.56 192 LEU A N 1
ATOM 1544 C CA . LEU A 1 192 ? 17.478 6.891 -34.300 1.00 97.56 192 LEU A CA 1
ATOM 1545 C C . LEU A 1 192 ? 17.717 7.016 -32.786 1.00 97.56 192 LEU A C 1
ATOM 1547 O O . LEU A 1 192 ? 16.856 6.612 -31.992 1.00 97.56 192 LEU A O 1
ATOM 1551 N N . PHE A 1 193 ? 18.851 7.581 -32.356 1.00 97.94 193 PHE A N 1
ATOM 1552 C CA . PHE A 1 193 ? 19.086 7.870 -30.936 1.00 97.94 193 PHE A CA 1
ATOM 1553 C C . PHE A 1 193 ? 18.115 8.934 -30.411 1.00 97.94 193 PHE A C 1
ATOM 1555 O O . PHE A 1 193 ? 17.608 8.808 -29.290 1.00 97.94 193 PHE A O 1
ATOM 1562 N N . GLU A 1 194 ? 17.814 9.954 -31.216 1.00 97.75 194 GLU A N 1
ATOM 1563 C CA . GLU A 1 194 ? 16.872 11.008 -30.852 1.00 97.75 194 GLU A CA 1
ATOM 1564 C C . GLU A 1 194 ? 15.462 10.441 -30.689 1.00 97.75 194 GLU A C 1
ATOM 1566 O O . GLU A 1 194 ? 14.848 10.620 -29.633 1.00 97.75 194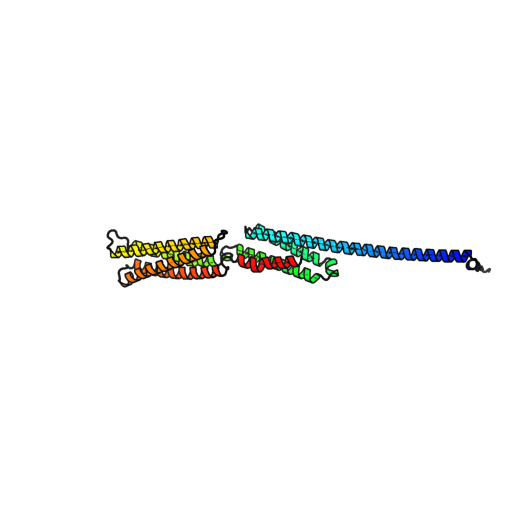 GLU A O 1
ATOM 1571 N N . ALA A 1 195 ? 14.985 9.686 -31.680 1.00 98.12 195 ALA A N 1
ATOM 1572 C CA . ALA A 1 195 ? 13.697 9.009 -31.648 1.00 98.12 195 ALA A CA 1
ATOM 1573 C C . ALA A 1 195 ? 13.592 8.078 -30.433 1.00 98.12 195 ALA A C 1
ATOM 1575 O O . ALA A 1 195 ? 12.606 8.130 -29.698 1.00 98.12 195 ALA A O 1
ATOM 1576 N N . SER A 1 196 ? 14.638 7.293 -30.150 1.00 98.12 196 SER A N 1
ATOM 1577 C CA . SER A 1 196 ? 14.669 6.398 -28.985 1.00 98.12 196 SER A CA 1
ATOM 1578 C C . SER A 1 196 ? 14.520 7.170 -27.672 1.00 98.12 196 SER A C 1
ATOM 1580 O O . SER A 1 196 ? 13.773 6.761 -26.781 1.00 98.12 196 SER A O 1
ATOM 1582 N N . ARG A 1 197 ? 15.204 8.315 -27.546 1.00 98.00 197 ARG A N 1
ATOM 1583 C CA . ARG A 1 197 ? 15.106 9.190 -26.371 1.00 98.00 197 ARG A CA 1
ATOM 1584 C C . ARG A 1 197 ? 13.717 9.813 -26.244 1.00 98.00 197 ARG A C 1
ATOM 1586 O O . ARG A 1 197 ? 13.185 9.876 -25.136 1.00 98.00 197 ARG A O 1
ATOM 1593 N N . LEU A 1 198 ? 13.137 10.281 -27.348 1.00 97.81 198 LEU A N 1
ATOM 1594 C CA . LEU A 1 198 ? 11.815 10.906 -27.367 1.00 97.81 198 LEU A CA 1
ATOM 1595 C C . LEU A 1 198 ? 10.714 9.913 -26.985 1.00 97.81 198 LEU A C 1
ATOM 1597 O O . LEU A 1 198 ? 9.915 10.217 -26.098 1.00 97.81 198 LEU A O 1
ATOM 1601 N N . GLU A 1 199 ? 10.699 8.722 -27.584 1.00 97.56 199 GLU A N 1
ATOM 1602 C CA . GLU A 1 199 ? 9.708 7.687 -27.261 1.00 97.56 199 GLU A CA 1
ATOM 1603 C C . GLU A 1 199 ? 9.850 7.197 -25.819 1.00 97.56 199 GLU A C 1
ATOM 1605 O O . GLU A 1 199 ? 8.859 7.053 -25.101 1.00 97.56 199 GLU A O 1
ATOM 1610 N N . TRP A 1 200 ? 11.085 7.066 -25.327 1.00 98.31 200 TRP A N 1
ATOM 1611 C CA . TRP A 1 200 ? 11.324 6.776 -23.918 1.00 98.31 200 TRP A CA 1
ATOM 1612 C C . TRP A 1 200 ? 10.731 7.845 -22.992 1.00 98.31 200 TRP A C 1
ATOM 1614 O O . TRP A 1 200 ? 10.052 7.524 -22.017 1.00 98.31 200 TRP A O 1
ATOM 1624 N N . LEU A 1 201 ? 10.941 9.132 -23.286 1.00 97.69 201 LEU A N 1
ATOM 1625 C CA . LEU A 1 201 ? 10.366 10.219 -22.487 1.00 97.69 201 LEU A CA 1
ATOM 1626 C C . LEU A 1 201 ? 8.832 10.205 -22.505 1.00 97.69 201 LEU A C 1
ATOM 1628 O O . LEU A 1 201 ? 8.218 10.439 -21.459 1.00 97.69 201 LEU A O 1
ATOM 1632 N N . ARG A 1 202 ? 8.211 9.916 -23.655 1.00 96.44 202 ARG A N 1
ATOM 1633 C CA . ARG A 1 202 ? 6.751 9.770 -23.773 1.00 96.44 202 ARG A CA 1
ATOM 1634 C C . ARG A 1 202 ? 6.236 8.629 -22.895 1.00 96.44 202 ARG A C 1
ATOM 1636 O O . ARG A 1 202 ? 5.387 8.882 -22.035 1.00 96.44 202 ARG A O 1
ATOM 1643 N N . MET A 1 203 ? 6.870 7.458 -22.978 1.00 97.38 203 MET A N 1
ATOM 1644 C CA . MET A 1 203 ? 6.595 6.303 -22.115 1.00 97.38 203 MET A CA 1
ATOM 1645 C C . MET A 1 203 ? 6.661 6.660 -20.628 1.00 97.38 203 MET A C 1
ATOM 1647 O O . MET A 1 203 ? 5.745 6.372 -19.852 1.00 97.38 203 MET A O 1
ATOM 1651 N N . ILE A 1 204 ? 7.726 7.345 -20.209 1.00 97.25 204 ILE A N 1
ATOM 1652 C CA . ILE A 1 204 ? 7.912 7.758 -18.814 1.00 97.25 204 ILE A CA 1
ATOM 1653 C C . ILE A 1 204 ? 6.843 8.767 -18.374 1.00 97.25 204 ILE A C 1
ATOM 1655 O O . ILE A 1 204 ? 6.391 8.724 -17.225 1.00 97.25 204 ILE A O 1
ATOM 1659 N N . ASN A 1 205 ? 6.402 9.661 -19.257 1.00 94.81 205 ASN A N 1
ATOM 1660 C CA . ASN A 1 205 ? 5.346 10.623 -18.952 1.00 94.81 205 ASN A CA 1
ATOM 1661 C C . ASN A 1 205 ? 3.974 9.952 -18.816 1.00 94.81 205 ASN A C 1
ATOM 1663 O O . ASN A 1 205 ? 3.257 10.245 -17.854 1.00 94.81 205 ASN A O 1
ATOM 1667 N N . HIS A 1 206 ? 3.630 9.004 -19.692 1.00 93.31 206 HIS A N 1
ATOM 1668 C CA . HIS A 1 206 ? 2.420 8.199 -19.519 1.00 93.31 206 HIS A CA 1
ATOM 1669 C C . HIS A 1 206 ? 2.468 7.364 -18.245 1.00 93.31 206 HIS A C 1
ATOM 1671 O O . HIS A 1 206 ? 1.481 7.320 -17.510 1.00 93.31 206 HIS A O 1
ATOM 1677 N N . PHE A 1 207 ? 3.624 6.789 -17.913 1.00 92.88 207 PHE A N 1
ATOM 1678 C CA . PHE A 1 207 ? 3.818 6.087 -16.650 1.00 92.88 207 PHE A CA 1
ATOM 1679 C C . PHE A 1 207 ? 3.591 6.990 -15.430 1.00 92.88 207 PHE A C 1
ATOM 1681 O O . PHE A 1 207 ? 2.861 6.615 -14.512 1.00 92.88 207 PHE A O 1
ATOM 1688 N N . ARG A 1 208 ? 4.156 8.203 -15.417 1.00 90.81 208 ARG A N 1
ATOM 1689 C CA . ARG A 1 208 ? 3.938 9.177 -14.332 1.00 90.81 208 ARG A CA 1
ATOM 1690 C C . ARG A 1 208 ? 2.472 9.569 -14.207 1.00 90.81 208 ARG A C 1
ATOM 1692 O O . ARG A 1 208 ? 1.955 9.635 -13.096 1.00 90.81 208 ARG A O 1
ATOM 1699 N N . ARG A 1 209 ? 1.793 9.797 -15.333 1.00 88.75 209 ARG A N 1
ATOM 1700 C CA . ARG A 1 209 ? 0.356 10.083 -15.343 1.00 88.75 209 ARG A CA 1
ATOM 1701 C C . ARG A 1 209 ? -0.443 8.908 -14.789 1.00 88.75 209 ARG A C 1
ATOM 1703 O O . ARG A 1 209 ? -1.336 9.129 -13.978 1.00 88.75 209 ARG A O 1
ATOM 1710 N N . ASN A 1 210 ? -0.090 7.681 -15.170 1.00 87.00 210 ASN A N 1
ATOM 1711 C CA . ASN A 1 210 ? -0.712 6.479 -14.631 1.00 87.00 210 ASN A CA 1
ATOM 1712 C C . ASN A 1 210 ? -0.538 6.431 -13.106 1.00 87.00 210 ASN A C 1
ATOM 1714 O O . ASN A 1 210 ? -1.520 6.357 -12.381 1.00 87.00 210 ASN A O 1
ATOM 1718 N N . LEU A 1 211 ? 0.688 6.620 -12.606 1.00 84.06 211 LEU A N 1
ATOM 1719 C CA . LEU A 1 211 ? 0.987 6.662 -11.172 1.00 84.06 211 LEU A CA 1
ATOM 1720 C C . LEU A 1 211 ? 0.172 7.724 -10.410 1.00 84.06 211 LEU A C 1
ATOM 1722 O O . LEU A 1 211 ? -0.283 7.467 -9.296 1.00 84.06 211 LEU A O 1
ATOM 1726 N N . LEU A 1 212 ? -0.039 8.906 -10.995 1.00 83.00 212 LEU A N 1
ATOM 1727 C CA . LEU A 1 212 ? -0.886 9.947 -10.402 1.00 83.00 212 LEU A CA 1
ATOM 1728 C C . LEU A 1 212 ? -2.349 9.505 -10.288 1.00 83.00 212 LEU A C 1
ATOM 1730 O O . LEU A 1 212 ? -2.969 9.742 -9.255 1.00 83.00 212 LEU A O 1
ATOM 1734 N N . LEU A 1 213 ? -2.890 8.820 -11.299 1.00 79.06 213 LEU A N 1
ATOM 1735 C CA . LEU A 1 213 ? -4.240 8.253 -11.218 1.00 79.06 213 LEU A CA 1
ATOM 1736 C C . LEU A 1 213 ? -4.333 7.138 -10.169 1.00 79.06 213 LEU A C 1
ATOM 1738 O O . LEU A 1 213 ? -5.346 7.034 -9.489 1.00 79.06 213 LEU A O 1
ATOM 1742 N N . LEU A 1 214 ? -3.269 6.348 -9.992 1.00 73.81 214 LEU A N 1
ATOM 1743 C CA . LEU A 1 214 ? -3.223 5.279 -8.985 1.00 73.81 214 LEU A CA 1
ATOM 1744 C C . LEU A 1 214 ? -3.095 5.793 -7.544 1.00 73.81 214 LEU A C 1
ATOM 1746 O O . LEU A 1 214 ? -3.444 5.094 -6.593 1.00 73.81 214 LEU A O 1
ATOM 1750 N N . THR A 1 215 ? -2.524 6.981 -7.357 1.00 69.19 215 THR A N 1
ATOM 1751 C CA . THR A 1 215 ? -2.263 7.570 -6.031 1.00 69.19 215 THR A CA 1
ATOM 1752 C C . THR A 1 215 ? -3.262 8.660 -5.647 1.00 69.19 215 THR A C 1
ATOM 1754 O O . THR A 1 215 ? -3.389 8.974 -4.462 1.00 69.19 215 THR A O 1
ATOM 1757 N N . GLY A 1 216 ? -3.972 9.230 -6.620 1.00 61.59 216 GLY A N 1
ATOM 1758 C CA . GLY A 1 216 ? -4.938 10.302 -6.418 1.00 61.59 216 GLY A CA 1
ATOM 1759 C C . GLY A 1 216 ? -6.259 9.832 -5.805 1.00 61.59 216 GLY A C 1
ATOM 1760 O O . GLY A 1 216 ? -6.684 8.697 -5.986 1.00 61.59 216 GLY A O 1
ATOM 1761 N N . SER A 1 217 ? -6.949 10.744 -5.112 1.00 50.38 217 SER A N 1
ATOM 1762 C CA . SER A 1 217 ? -8.337 10.557 -4.650 1.00 50.38 217 SER A CA 1
ATOM 1763 C C . SER A 1 217 ? -9.374 10.758 -5.762 1.00 50.38 217 SER A C 1
ATOM 1765 O O . SER A 1 217 ? -10.576 10.724 -5.506 1.00 50.38 217 SER A O 1
ATOM 1767 N N . PHE A 1 218 ? -8.924 11.050 -6.982 1.00 48.53 218 PHE A N 1
ATOM 1768 C CA . PHE A 1 218 ? -9.789 11.253 -8.131 1.00 48.53 218 PHE A CA 1
ATOM 1769 C C . PHE A 1 218 ? -10.195 9.880 -8.644 1.00 48.53 218 PHE A C 1
ATOM 1771 O O . PHE A 1 218 ? -9.324 9.077 -8.964 1.00 48.53 218 PHE A O 1
ATOM 1778 N N . GLY A 1 219 ? -11.500 9.605 -8.686 1.00 47.78 219 GLY A N 1
ATOM 1779 C CA . GLY A 1 219 ? -12.077 8.350 -9.169 1.00 47.78 219 GLY A CA 1
ATOM 1780 C C . GLY A 1 219 ? -11.786 8.108 -10.649 1.00 47.78 219 GLY A C 1
ATOM 1781 O O . GLY A 1 219 ? -12.682 8.214 -11.482 1.00 47.78 219 GLY A O 1
ATOM 1782 N N . ALA A 1 220 ? -10.530 7.811 -10.975 1.00 60.38 220 ALA A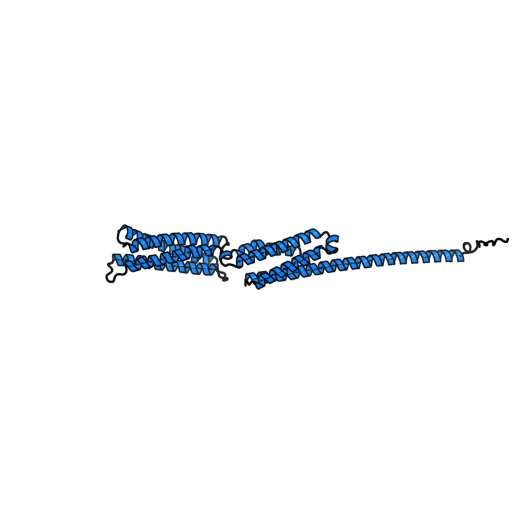 N 1
ATOM 1783 C CA . ALA A 1 220 ? -10.103 7.427 -12.303 1.00 60.38 220 ALA A CA 1
ATOM 1784 C C . ALA A 1 220 ? -10.888 6.179 -12.697 1.00 60.38 220 ALA A C 1
ATOM 1786 O O . ALA A 1 220 ? -10.902 5.178 -11.973 1.00 60.38 220 ALA A O 1
ATOM 1787 N N . SER A 1 221 ? -11.574 6.241 -13.835 1.00 67.56 221 SER A N 1
ATOM 1788 C CA . SER A 1 221 ? -12.295 5.073 -14.315 1.00 67.56 221 SER A CA 1
ATOM 1789 C C . SER A 1 221 ? -11.285 3.972 -14.635 1.00 67.56 221 SER A C 1
ATOM 1791 O O . SER A 1 221 ? -10.190 4.231 -15.144 1.00 67.56 221 SER A O 1
ATOM 1793 N N . LYS A 1 222 ? -11.664 2.712 -14.403 1.00 74.19 222 LYS A N 1
ATOM 1794 C CA . LYS A 1 222 ? -10.847 1.551 -14.795 1.00 74.19 222 LYS A CA 1
ATOM 1795 C C . LYS A 1 222 ? -10.406 1.633 -16.267 1.00 74.19 222 LYS A C 1
ATOM 1797 O O . LYS A 1 222 ? -9.299 1.228 -16.604 1.00 74.19 222 LYS A O 1
ATOM 1802 N N . SER A 1 223 ? -11.241 2.224 -17.128 1.00 78.56 223 SER A N 1
ATOM 1803 C CA . SER A 1 223 ? -10.928 2.467 -18.540 1.00 78.56 223 SER A CA 1
ATOM 1804 C C . SER A 1 223 ? -9.786 3.465 -18.766 1.00 78.56 223 SER A C 1
ATOM 1806 O O . SER A 1 223 ? -8.974 3.241 -19.659 1.00 78.56 223 SER A O 1
ATOM 1808 N N . GLN A 1 224 ? -9.668 4.530 -17.965 1.00 79.69 224 GLN A N 1
ATOM 1809 C CA . GLN A 1 224 ? -8.570 5.501 -18.080 1.00 79.69 224 GLN A CA 1
ATOM 1810 C C . GLN A 1 224 ? -7.224 4.888 -17.685 1.00 79.69 224 GLN A C 1
ATOM 1812 O O . GLN A 1 224 ? -6.228 5.094 -18.378 1.00 79.69 224 GLN A O 1
ATOM 1817 N N . ILE A 1 225 ? -7.207 4.107 -16.601 1.00 79.75 225 ILE A N 1
ATOM 1818 C CA . ILE A 1 225 ? -6.010 3.387 -16.141 1.00 79.75 225 ILE A CA 1
ATOM 1819 C C . ILE A 1 225 ? -5.572 2.376 -17.210 1.00 79.75 225 ILE A C 1
ATOM 1821 O O . ILE A 1 225 ? -4.402 2.339 -17.591 1.00 79.75 225 ILE A O 1
ATOM 1825 N N . GLN A 1 226 ? -6.523 1.618 -17.768 1.00 84.19 226 GLN A N 1
ATOM 1826 C CA . GLN A 1 226 ? -6.238 0.653 -18.829 1.00 84.19 226 GLN A CA 1
ATOM 1827 C C . GLN A 1 226 ? -5.689 1.319 -20.098 1.00 84.19 226 GLN A C 1
ATOM 1829 O O . GLN A 1 226 ? -4.743 0.810 -20.696 1.00 84.19 226 GLN A O 1
ATOM 1834 N N . ALA A 1 227 ? -6.253 2.458 -20.509 1.00 86.50 227 ALA A N 1
ATOM 1835 C CA . ALA A 1 227 ? -5.782 3.187 -21.682 1.00 86.50 227 ALA A CA 1
ATOM 1836 C C . ALA A 1 227 ? -4.322 3.641 -21.520 1.00 86.50 227 ALA A C 1
ATOM 1838 O O . ALA A 1 227 ? -3.515 3.452 -22.426 1.00 86.50 227 ALA A O 1
ATOM 1839 N N . LEU A 1 228 ? -3.950 4.168 -20.348 1.00 85.75 228 LEU A N 1
ATOM 1840 C CA . LEU A 1 228 ? -2.562 4.547 -20.076 1.00 85.75 228 LEU A CA 1
ATOM 1841 C C . LEU A 1 228 ? -1.623 3.341 -20.028 1.00 85.75 228 LEU A C 1
ATOM 1843 O O . LEU A 1 228 ? -0.515 3.429 -20.547 1.00 85.75 228 LEU A O 1
ATOM 1847 N N . ALA A 1 229 ? -2.053 2.217 -19.451 1.00 88.88 229 ALA A N 1
ATOM 1848 C CA . ALA A 1 229 ? -1.263 0.987 -19.458 1.00 88.88 229 ALA A CA 1
ATOM 1849 C C . ALA A 1 229 ? -0.993 0.484 -20.888 1.00 88.88 229 ALA A C 1
ATOM 1851 O O . ALA A 1 229 ? 0.130 0.091 -21.206 1.00 88.88 229 ALA A O 1
ATOM 1852 N N . ASN A 1 230 ? -1.996 0.562 -21.767 1.00 91.69 230 ASN A N 1
ATOM 1853 C CA . ASN A 1 230 ? -1.846 0.210 -23.177 1.00 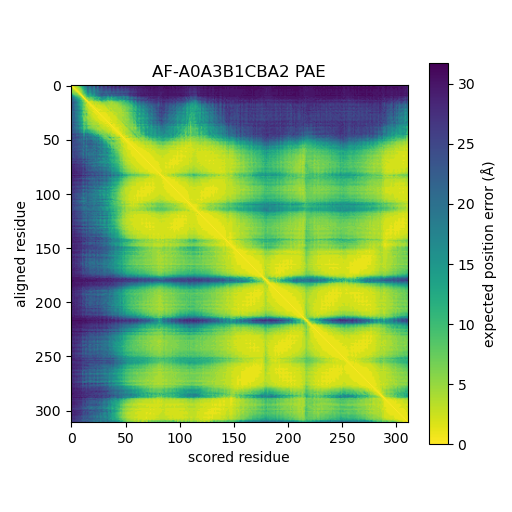91.69 230 ASN A CA 1
ATOM 1854 C C . ASN A 1 230 ? -0.886 1.164 -23.906 1.00 91.69 230 ASN A C 1
ATOM 1856 O O . ASN A 1 230 ? -0.037 0.692 -24.658 1.00 91.69 230 ASN A O 1
ATOM 1860 N N . ASN A 1 231 ? -0.966 2.475 -23.645 1.00 93.19 231 ASN A N 1
ATOM 1861 C CA . ASN A 1 231 ? -0.039 3.454 -24.224 1.00 93.19 231 ASN A CA 1
ATOM 1862 C C . ASN A 1 231 ? 1.411 3.175 -23.808 1.00 93.19 231 ASN A C 1
ATOM 1864 O O . ASN A 1 231 ? 2.282 3.102 -24.666 1.00 93.19 231 ASN A O 1
ATOM 1868 N N . ILE A 1 232 ? 1.656 2.930 -22.515 1.00 95.44 232 ILE A N 1
ATOM 1869 C CA . ILE A 1 232 ? 2.996 2.606 -21.997 1.00 95.44 232 ILE A CA 1
ATOM 1870 C C . ILE A 1 232 ? 3.559 1.360 -22.690 1.00 95.44 232 ILE A C 1
ATOM 1872 O O . ILE A 1 232 ? 4.739 1.322 -23.032 1.00 95.44 232 ILE A O 1
ATOM 1876 N N . LYS A 1 233 ? 2.721 0.338 -22.910 1.00 96.19 233 LYS A N 1
ATOM 1877 C CA . LYS A 1 233 ? 3.120 -0.874 -23.631 1.00 96.19 233 LYS A CA 1
ATOM 1878 C C . LYS A 1 233 ? 3.490 -0.575 -25.086 1.00 96.19 233 LYS A C 1
ATOM 1880 O O . LYS A 1 233 ? 4.556 -0.998 -25.519 1.00 96.19 233 LYS A O 1
ATOM 1885 N N . ALA A 1 234 ? 2.644 0.155 -25.810 1.00 96.38 234 ALA A N 1
ATOM 1886 C CA . ALA A 1 234 ? 2.897 0.506 -27.206 1.00 96.38 234 ALA A CA 1
ATOM 1887 C C . ALA A 1 234 ? 4.184 1.335 -27.364 1.00 96.38 234 ALA A C 1
ATOM 1889 O O . ALA A 1 234 ? 4.993 1.081 -28.251 1.00 96.38 234 ALA A O 1
ATOM 1890 N N . GLU A 1 235 ? 4.422 2.288 -26.463 1.00 97.06 235 GLU A N 1
ATOM 1891 C CA . GLU A 1 235 ? 5.637 3.110 -26.473 1.00 97.06 235 GLU A CA 1
ATOM 1892 C C . GLU A 1 235 ? 6.885 2.294 -26.122 1.00 97.06 235 GLU A C 1
ATOM 1894 O O . GLU A 1 235 ? 7.943 2.496 -26.714 1.00 97.06 235 GLU A O 1
ATOM 1899 N N . TYR A 1 236 ? 6.776 1.324 -25.209 1.00 98.06 236 TYR A N 1
ATOM 1900 C CA . TYR A 1 236 ? 7.871 0.396 -24.938 1.00 98.06 236 TYR A CA 1
ATOM 1901 C C . TYR A 1 236 ? 8.212 -0.465 -26.162 1.00 98.06 236 TYR A C 1
ATOM 1903 O O . TYR A 1 236 ? 9.388 -0.626 -26.488 1.00 98.06 236 TYR A O 1
ATOM 1911 N N . GLU A 1 237 ? 7.203 -0.991 -26.858 1.00 98.06 237 GLU A N 1
ATOM 1912 C CA . GLU A 1 237 ? 7.383 -1.751 -28.102 1.00 98.06 237 GLU A CA 1
ATOM 1913 C C . GLU A 1 237 ? 8.058 -0.893 -29.183 1.00 98.06 237 GLU A C 1
ATOM 1915 O O . GLU A 1 237 ? 8.994 -1.356 -29.838 1.00 98.06 237 GLU A O 1
ATOM 1920 N N . GLN A 1 238 ? 7.679 0.383 -29.296 1.00 98.19 238 GLN A N 1
ATOM 1921 C CA . GLN A 1 238 ? 8.332 1.329 -30.199 1.00 98.19 238 GLN A CA 1
ATOM 1922 C C . GLN A 1 238 ? 9.800 1.582 -29.819 1.00 98.19 238 GLN A C 1
ATOM 1924 O O . GLN A 1 238 ? 10.668 1.594 -30.693 1.00 98.19 238 GLN A O 1
ATOM 1929 N N . VAL A 1 239 ? 10.112 1.739 -28.527 1.00 98.44 239 VAL A N 1
ATOM 1930 C CA . VAL A 1 239 ? 11.504 1.846 -28.060 1.00 98.44 239 VAL A CA 1
ATOM 1931 C C . VAL A 1 239 ? 12.287 0.586 -28.429 1.00 98.44 239 VAL A C 1
ATOM 1933 O O . VAL A 1 239 ? 13.386 0.696 -28.963 1.00 98.44 239 VAL A O 1
ATOM 1936 N N . GLN A 1 240 ? 11.741 -0.612 -28.195 1.00 98.56 240 GLN A N 1
ATOM 1937 C CA . GLN A 1 240 ? 12.405 -1.869 -28.567 1.00 98.56 240 GLN A CA 1
ATOM 1938 C C . GLN A 1 240 ? 12.677 -1.952 -30.074 1.00 98.56 240 GLN A C 1
ATOM 1940 O O . GLN A 1 240 ? 13.764 -2.364 -30.473 1.00 98.56 240 GLN A O 1
ATOM 1945 N N . HIS A 1 241 ? 11.727 -1.519 -30.903 1.00 98.50 241 HIS A N 1
ATOM 1946 C CA . HIS A 1 241 ? 11.896 -1.469 -32.352 1.00 98.50 241 HIS A CA 1
ATOM 1947 C C . HIS A 1 241 ? 13.048 -0.538 -32.769 1.00 98.50 241 HIS A C 1
ATOM 1949 O O . HIS A 1 241 ? 13.910 -0.936 -33.550 1.00 98.50 241 HIS A O 1
ATOM 1955 N N . LEU A 1 242 ? 13.124 0.672 -32.206 1.00 98.50 242 LEU A N 1
ATOM 1956 C CA . LEU A 1 242 ? 14.208 1.620 -32.499 1.00 98.50 242 LEU A CA 1
ATOM 1957 C C . LEU A 1 242 ? 15.583 1.098 -32.048 1.00 98.50 242 LEU A C 1
ATOM 1959 O O . LEU A 1 242 ? 16.565 1.228 -32.779 1.00 98.50 242 LEU A O 1
ATOM 1963 N N . LEU A 1 243 ? 15.650 0.452 -30.879 1.00 98.44 243 LEU A N 1
ATOM 1964 C CA . LEU A 1 243 ? 16.876 -0.191 -30.392 1.00 98.44 243 LEU A CA 1
ATOM 1965 C C . LEU A 1 243 ? 17.318 -1.341 -31.304 1.00 98.44 243 LEU A C 1
ATOM 1967 O O . LEU A 1 243 ? 18.511 -1.487 -31.558 1.00 98.44 243 LEU A O 1
ATOM 1971 N N . ALA A 1 244 ? 16.377 -2.124 -31.838 1.00 98.44 244 ALA A N 1
ATOM 1972 C CA . ALA A 1 244 ? 16.688 -3.189 -32.785 1.00 98.44 244 ALA A CA 1
ATOM 1973 C C . ALA A 1 244 ? 17.315 -2.635 -34.076 1.00 98.44 244 ALA A C 1
ATOM 1975 O O . ALA A 1 244 ? 18.328 -3.165 -34.530 1.00 98.44 244 ALA A O 1
ATOM 1976 N N . ILE A 1 245 ? 16.792 -1.524 -34.611 1.00 98.31 245 ILE A N 1
ATOM 1977 C CA . ILE A 1 245 ? 17.384 -0.854 -35.781 1.00 98.31 245 ILE A CA 1
ATOM 1978 C C . ILE A 1 245 ? 18.799 -0.349 -35.460 1.00 98.31 245 ILE A C 1
ATOM 1980 O O . ILE A 1 245 ? 19.728 -0.590 -36.229 1.00 98.31 245 ILE A O 1
ATOM 1984 N N . LEU A 1 246 ? 19.007 0.300 -34.308 1.00 97.75 246 LEU A N 1
ATOM 1985 C CA . LEU A 1 246 ? 20.348 0.720 -33.870 1.00 97.75 246 LEU A CA 1
ATOM 1986 C C . LEU A 1 246 ? 21.310 -0.469 -33.721 1.00 97.75 246 LEU A C 1
ATOM 1988 O O . LEU A 1 246 ? 22.494 -0.362 -34.046 1.00 97.75 246 LEU A O 1
ATOM 1992 N N . ASN A 1 247 ? 20.815 -1.620 -33.268 1.00 98.00 247 ASN A N 1
ATOM 1993 C CA . ASN A 1 247 ? 21.608 -2.838 -33.169 1.00 98.00 247 ASN A CA 1
ATOM 1994 C C . ASN A 1 247 ? 21.988 -3.397 -34.549 1.00 98.00 247 ASN A C 1
ATOM 1996 O O . ASN A 1 247 ? 23.092 -3.913 -34.720 1.00 98.00 247 ASN A O 1
ATOM 2000 N N . ASP A 1 248 ? 21.139 -3.241 -35.563 1.00 97.62 248 ASP A N 1
ATOM 2001 C CA . ASP A 1 248 ? 21.481 -3.583 -36.948 1.00 97.62 248 ASP A CA 1
ATOM 2002 C C . ASP A 1 248 ? 22.603 -2.690 -37.480 1.00 97.62 248 ASP A C 1
ATOM 2004 O O . ASP A 1 248 ? 23.590 -3.200 -38.014 1.00 97.62 248 ASP A O 1
ATOM 2008 N N . LYS A 1 249 ? 22.516 -1.377 -37.234 1.00 96.00 249 LYS A N 1
ATOM 2009 C CA . LYS A 1 249 ? 23.579 -0.411 -37.561 1.00 96.00 249 LYS A CA 1
ATOM 2010 C C . LYS A 1 249 ? 24.892 -0.755 -36.842 1.00 96.00 249 LYS A C 1
ATOM 2012 O O . LYS A 1 249 ? 25.969 -0.688 -37.435 1.00 96.00 249 LYS A O 1
ATOM 2017 N N . LYS A 1 250 ? 24.819 -1.216 -35.585 1.00 96.12 250 LYS A N 1
ATOM 2018 C CA . LYS A 1 250 ? 25.985 -1.684 -34.816 1.00 96.12 250 LYS A CA 1
ATOM 2019 C C . LYS A 1 250 ? 26.629 -2.905 -35.464 1.00 96.12 250 LYS A C 1
ATOM 2021 O O . LYS A 1 250 ? 27.845 -2.942 -35.618 1.00 96.12 250 LYS A O 1
ATOM 2026 N N . ARG A 1 251 ? 25.826 -3.895 -35.867 1.00 96.00 251 ARG A N 1
ATOM 2027 C CA . ARG A 1 251 ? 26.314 -5.110 -36.548 1.00 96.00 251 ARG A CA 1
ATOM 2028 C C . ARG A 1 251 ? 26.965 -4.807 -37.897 1.00 96.00 251 ARG A C 1
ATOM 2030 O O . ARG A 1 251 ? 27.877 -5.521 -38.296 1.00 96.00 251 ARG A O 1
ATOM 2037 N N . GLN A 1 252 ? 26.528 -3.742 -38.561 1.00 95.69 252 GLN A N 1
ATOM 2038 C CA . GLN A 1 252 ? 27.118 -3.235 -39.802 1.00 95.69 252 GLN A CA 1
ATOM 2039 C C . GLN A 1 252 ? 28.396 -2.404 -39.575 1.00 95.69 252 GLN A C 1
ATOM 2041 O O . GLN A 1 252 ? 28.986 -1.928 -40.539 1.00 95.69 252 GLN A O 1
ATOM 2046 N N . GLY A 1 253 ? 28.833 -2.216 -38.323 1.00 93.62 253 GLY A N 1
ATOM 2047 C CA . GLY A 1 253 ? 30.021 -1.426 -37.987 1.00 93.62 253 GLY A CA 1
ATOM 2048 C C . GLY A 1 253 ? 29.828 0.085 -38.135 1.00 93.62 253 GLY A C 1
ATOM 2049 O O . GLY A 1 253 ? 30.811 0.814 -38.207 1.00 93.62 253 GLY A O 1
ATOM 2050 N N . GLN A 1 254 ? 28.580 0.560 -38.194 1.00 93.56 254 GLN A N 1
ATOM 2051 C CA . GLN A 1 254 ? 28.266 1.974 -38.423 1.00 93.56 254 GLN A CA 1
ATOM 2052 C C . GLN A 1 254 ? 28.187 2.793 -37.126 1.00 93.56 254 GLN A C 1
ATOM 2054 O O . GLN A 1 254 ? 28.218 4.020 -37.175 1.00 93.56 254 GLN A O 1
ATOM 2059 N N . LEU A 1 255 ? 28.094 2.131 -35.965 1.00 93.31 255 LEU A N 1
ATOM 2060 C CA . LEU A 1 255 ? 28.158 2.792 -34.660 1.00 93.31 255 LEU A CA 1
ATOM 2061 C C . LEU A 1 255 ? 29.606 2.868 -34.177 1.00 93.31 255 LEU A C 1
ATOM 2063 O O . LEU A 1 255 ? 30.321 1.864 -34.176 1.00 93.31 255 LEU A O 1
ATOM 2067 N N . GLY A 1 256 ? 29.995 4.041 -33.680 1.00 92.06 256 GLY A N 1
ATOM 2068 C CA . GLY A 1 256 ? 31.256 4.225 -32.976 1.00 92.06 256 GLY A CA 1
ATOM 2069 C C . GLY A 1 256 ? 31.301 3.474 -31.641 1.00 92.06 256 GLY A C 1
ATOM 2070 O O . GLY A 1 256 ? 30.368 2.762 -31.240 1.00 92.06 256 GLY A O 1
ATOM 2071 N N . PHE A 1 257 ? 32.426 3.615 -30.939 1.00 94.06 257 PHE A N 1
ATOM 2072 C CA . PHE A 1 257 ? 32.632 2.956 -29.651 1.00 94.06 257 PHE A CA 1
ATOM 2073 C C . PHE A 1 257 ? 31.624 3.447 -28.603 1.00 94.06 257 PHE A C 1
ATOM 2075 O O . PHE A 1 257 ? 30.996 2.630 -27.922 1.00 94.06 257 PHE A O 1
ATOM 2082 N N . GLN A 1 258 ? 31.416 4.766 -28.505 1.00 96.31 258 GLN A N 1
ATOM 2083 C CA . GLN A 1 258 ? 30.515 5.340 -27.507 1.00 96.31 258 GLN A CA 1
ATOM 2084 C C . GLN A 1 258 ? 29.058 4.983 -27.817 1.00 96.31 258 GLN A C 1
ATOM 2086 O O . GLN A 1 258 ? 28.304 4.643 -26.906 1.00 96.31 258 GLN A O 1
ATOM 2091 N N . GLY A 1 259 ? 28.653 5.003 -29.081 1.00 96.06 259 GLY A N 1
ATOM 2092 C CA . GLY A 1 259 ? 27.309 4.677 -29.542 1.00 96.06 259 GLY A CA 1
ATOM 2093 C C . GLY A 1 259 ? 26.988 3.205 -29.330 1.00 96.06 259 GLY A C 1
ATOM 2094 O O . GLY A 1 259 ? 25.912 2.872 -28.837 1.00 96.06 259 GLY A O 1
ATOM 2095 N N . SER A 1 260 ? 27.947 2.314 -29.596 1.00 97.44 260 SER A N 1
ATOM 2096 C CA . SER A 1 260 ? 27.802 0.877 -29.336 1.00 97.44 260 SER A CA 1
ATOM 2097 C C . SER A 1 260 ? 27.598 0.558 -27.852 1.00 97.44 260 SER A C 1
ATOM 2099 O O . SER A 1 260 ? 26.793 -0.322 -27.522 1.00 97.44 260 SER A O 1
ATOM 2101 N N . GLN A 1 261 ? 28.311 1.261 -26.964 1.00 98.06 261 GLN A N 1
ATOM 2102 C CA . GLN A 1 261 ? 28.139 1.150 -25.513 1.00 98.06 261 GLN A CA 1
ATOM 2103 C C . GLN A 1 261 ? 26.805 1.763 -25.064 1.00 98.06 261 GLN A C 1
ATOM 2105 O O . GLN A 1 261 ? 26.049 1.131 -24.327 1.00 98.06 261 GLN A O 1
ATOM 2110 N N . SER A 1 262 ? 26.472 2.945 -25.586 1.00 98.25 262 SER A N 1
ATOM 2111 C CA . SER A 1 262 ? 25.221 3.654 -25.300 1.00 98.25 262 SER A CA 1
ATOM 2112 C C . SER A 1 262 ? 23.998 2.801 -25.644 1.00 98.25 262 SER A C 1
ATOM 2114 O O . SER A 1 262 ? 23.087 2.671 -24.829 1.00 98.25 262 SER A O 1
ATOM 2116 N N . LEU A 1 263 ? 24.002 2.139 -26.805 1.00 98.44 263 LEU A N 1
ATOM 2117 C CA . LEU A 1 263 ? 22.951 1.200 -27.198 1.00 98.44 263 LEU A CA 1
ATOM 2118 C C . LEU A 1 263 ? 22.802 0.047 -26.190 1.00 98.44 263 LEU A C 1
ATOM 2120 O O . LEU A 1 263 ? 21.693 -0.238 -25.741 1.00 98.44 263 LEU A O 1
ATOM 2124 N N . SER A 1 264 ? 23.909 -0.580 -25.783 1.00 98.44 264 SER A N 1
ATOM 2125 C CA . SER A 1 264 ? 23.896 -1.679 -24.803 1.00 98.44 264 SER A CA 1
ATOM 2126 C C . SER A 1 264 ? 23.308 -1.245 -23.451 1.00 98.44 264 SER A C 1
ATOM 2128 O O . SER A 1 264 ? 22.534 -1.977 -22.816 1.00 98.44 264 SER A O 1
ATOM 2130 N N . ASP A 1 265 ? 23.645 -0.033 -23.007 1.00 98.50 265 ASP A N 1
ATOM 2131 C CA . ASP A 1 265 ? 23.136 0.537 -21.761 1.00 98.50 265 ASP A CA 1
ATOM 2132 C C . ASP A 1 265 ? 21.649 0.902 -21.861 1.00 98.50 265 ASP A C 1
ATOM 2134 O O . ASP A 1 265 ? 20.891 0.663 -20.910 1.00 98.50 265 ASP A O 1
ATOM 2138 N N . MET A 1 266 ? 21.200 1.400 -23.018 1.00 98.75 266 MET A N 1
ATOM 2139 C CA . MET A 1 266 ? 19.785 1.642 -23.315 1.00 98.75 266 MET A CA 1
ATOM 2140 C C . MET A 1 266 ? 18.979 0.337 -23.304 1.00 98.75 266 MET A C 1
ATOM 2142 O O . MET A 1 266 ? 17.982 0.254 -22.589 1.00 98.75 266 MET A O 1
ATOM 2146 N N . GLU A 1 267 ? 19.421 -0.711 -24.003 1.00 98.62 267 GLU A N 1
ATOM 2147 C CA . GLU A 1 267 ? 18.754 -2.024 -24.028 1.00 98.62 267 GLU A CA 1
ATOM 2148 C C . GLU A 1 267 ? 18.647 -2.647 -22.631 1.00 98.62 267 GLU A C 1
ATOM 2150 O O . GLU A 1 267 ? 17.604 -3.176 -22.226 1.00 98.62 267 GLU A O 1
ATOM 2155 N N . THR A 1 268 ? 19.731 -2.580 -21.859 1.00 98.69 268 THR A N 1
ATOM 2156 C CA . THR A 1 268 ? 19.765 -3.099 -20.488 1.00 98.69 268 THR A CA 1
ATOM 2157 C C . THR A 1 268 ? 18.816 -2.325 -19.581 1.00 98.69 268 THR A C 1
ATOM 2159 O O . THR A 1 268 ? 18.049 -2.933 -18.827 1.00 98.69 268 THR A O 1
ATOM 2162 N N . SER A 1 269 ? 18.833 -0.996 -19.670 1.00 98.56 269 SER A N 1
ATOM 2163 C CA . SER A 1 269 ? 17.973 -0.129 -18.866 1.00 98.56 269 SER A CA 1
ATOM 2164 C C . SER A 1 269 ? 16.499 -0.303 -19.228 1.00 98.56 269 SER A C 1
ATOM 2166 O O . SER A 1 269 ? 15.663 -0.436 -18.334 1.00 98.56 269 SER A O 1
ATOM 2168 N N . ALA A 1 270 ? 16.181 -0.389 -20.522 1.00 98.56 270 ALA A N 1
ATOM 2169 C CA . ALA A 1 270 ? 14.828 -0.600 -21.019 1.00 98.56 270 ALA A CA 1
ATOM 2170 C C . ALA A 1 270 ? 14.241 -1.924 -20.514 1.00 98.56 270 ALA A C 1
ATOM 2172 O O . ALA A 1 270 ? 13.144 -1.935 -19.957 1.00 98.56 270 ALA A O 1
ATOM 2173 N N . ARG A 1 271 ? 14.988 -3.034 -20.622 1.00 98.56 271 ARG A N 1
ATOM 2174 C CA . ARG A 1 271 ? 14.549 -4.346 -20.110 1.00 98.56 271 ARG A CA 1
ATOM 2175 C C . ARG A 1 271 ? 14.317 -4.330 -18.601 1.00 98.56 271 ARG A C 1
ATOM 2177 O O . ARG A 1 271 ? 13.252 -4.730 -18.141 1.00 98.56 271 ARG A O 1
ATOM 2184 N N . LYS A 1 272 ? 15.279 -3.818 -17.823 1.00 98.31 272 LYS A N 1
ATOM 2185 C CA . LYS A 1 272 ? 15.162 -3.744 -16.354 1.00 98.31 272 LYS A CA 1
ATOM 2186 C C . LYS A 1 272 ? 13.983 -2.879 -15.910 1.00 98.31 272 LYS A C 1
ATOM 2188 O O . LYS A 1 272 ? 13.287 -3.232 -14.958 1.00 98.31 272 LYS A O 1
ATOM 2193 N N . TRP A 1 273 ? 13.757 -1.753 -16.584 1.00 98.19 273 TRP A N 1
ATOM 2194 C CA . TRP A 1 273 ? 12.618 -0.883 -16.309 1.00 98.19 273 TRP A CA 1
ATOM 2195 C C . TRP A 1 273 ? 11.292 -1.581 -16.617 1.00 98.19 273 TRP A C 1
ATOM 2197 O O . TRP A 1 273 ? 10.385 -1.542 -15.789 1.00 98.19 273 TRP A O 1
ATOM 2207 N N . TRP A 1 274 ? 11.196 -2.268 -17.758 1.00 97.69 274 TRP A N 1
ATOM 2208 C CA . TRP A 1 274 ? 9.982 -2.968 -18.172 1.00 97.69 274 TRP A CA 1
ATOM 2209 C C . TRP A 1 274 ? 9.603 -4.105 -17.224 1.00 97.69 274 TRP A C 1
ATOM 2211 O O . TRP A 1 274 ? 8.462 -4.178 -16.773 1.00 97.69 274 TRP A O 1
ATOM 2221 N N . THR A 1 275 ? 10.569 -4.936 -16.824 1.00 96.50 275 THR A N 1
ATOM 2222 C CA . THR A 1 275 ? 10.334 -5.982 -15.817 1.00 96.50 275 THR A CA 1
ATOM 2223 C C . THR A 1 275 ? 9.826 -5.388 -14.498 1.00 96.50 275 THR A C 1
ATOM 2225 O O . THR A 1 275 ? 8.895 -5.911 -13.887 1.00 96.50 275 THR A O 1
ATOM 2228 N N . ALA A 1 276 ? 10.395 -4.261 -14.060 1.00 94.50 276 ALA A N 1
ATOM 2229 C CA . ALA A 1 276 ? 9.934 -3.569 -12.859 1.00 94.50 276 ALA A CA 1
ATOM 2230 C C . ALA A 1 276 ? 8.511 -3.003 -13.011 1.00 94.50 276 ALA A C 1
ATOM 2232 O O . ALA A 1 276 ? 7.714 -3.102 -12.077 1.00 94.50 276 ALA A O 1
ATOM 2233 N N . TYR A 1 277 ? 8.179 -2.453 -14.181 1.00 93.50 277 TYR A N 1
ATOM 2234 C CA . TYR A 1 277 ? 6.838 -1.973 -14.507 1.00 93.50 277 TYR A CA 1
ATOM 2235 C C . TYR A 1 277 ? 5.796 -3.100 -14.454 1.00 93.50 277 TYR A C 1
ATOM 2237 O O . TYR A 1 277 ? 4.755 -2.941 -13.818 1.00 93.50 277 TYR A O 1
ATOM 2245 N N . GLN A 1 278 ? 6.096 -4.267 -15.031 1.00 91.56 278 GLN A N 1
ATOM 2246 C CA . GLN A 1 278 ? 5.206 -5.432 -14.980 1.00 91.56 278 GLN A CA 1
ATOM 2247 C C . GLN A 1 278 ? 4.928 -5.879 -13.537 1.00 91.56 278 GLN A C 1
ATOM 2249 O O . GLN A 1 278 ? 3.773 -6.103 -13.176 1.00 91.56 278 GLN A O 1
ATOM 2254 N N . ASN A 1 279 ? 5.957 -5.922 -12.685 1.00 87.88 279 ASN A N 1
ATOM 2255 C CA . ASN A 1 279 ? 5.795 -6.256 -11.265 1.00 87.88 279 ASN A CA 1
ATOM 2256 C C . ASN A 1 279 ? 4.887 -5.257 -10.529 1.00 87.88 279 ASN A C 1
ATOM 2258 O O . ASN A 1 279 ? 4.094 -5.643 -9.670 1.00 87.88 279 ASN A O 1
ATOM 2262 N N . ILE A 1 280 ? 4.986 -3.972 -10.873 1.00 86.12 280 ILE A N 1
ATOM 2263 C CA . ILE A 1 280 ? 4.139 -2.923 -10.300 1.00 86.12 280 ILE A CA 1
ATOM 2264 C C . ILE A 1 280 ? 2.687 -3.058 -10.759 1.00 86.12 280 ILE A C 1
ATOM 2266 O O . ILE A 1 280 ? 1.787 -2.930 -9.929 1.00 86.12 280 ILE A O 1
ATOM 2270 N N . ASN A 1 281 ? 2.445 -3.367 -12.033 1.00 82.19 281 ASN A N 1
ATOM 2271 C CA . ASN A 1 281 ? 1.089 -3.592 -12.534 1.00 82.19 281 ASN A CA 1
ATOM 2272 C C . ASN A 1 281 ? 0.404 -4.775 -11.830 1.00 82.19 281 ASN A C 1
ATOM 2274 O O . ASN A 1 281 ? -0.752 -4.657 -11.438 1.00 82.19 281 ASN A O 1
ATOM 2278 N N . VAL A 1 282 ? 1.119 -5.873 -11.562 1.00 79.81 282 VAL A N 1
ATOM 2279 C CA . VAL A 1 282 ? 0.565 -7.009 -10.795 1.00 79.81 282 VAL A CA 1
ATOM 2280 C C . VAL A 1 282 ? 0.185 -6.597 -9.363 1.00 79.81 282 VAL A C 1
ATOM 2282 O O . VAL A 1 282 ? -0.875 -6.970 -8.850 1.00 79.81 282 VAL A O 1
ATOM 2285 N N . ALA A 1 283 ? 1.026 -5.795 -8.703 1.00 72.38 283 ALA A N 1
ATOM 2286 C CA . ALA A 1 283 ? 0.728 -5.266 -7.369 1.00 72.38 283 ALA A CA 1
ATOM 2287 C C . ALA A 1 283 ? -0.487 -4.318 -7.373 1.00 72.38 283 ALA A C 1
ATOM 2289 O O . ALA A 1 283 ? -1.249 -4.274 -6.406 1.00 72.38 283 ALA A O 1
ATOM 2290 N N . HIS A 1 284 ? -0.688 -3.581 -8.466 1.00 73.25 284 HIS A N 1
ATOM 2291 C CA . HIS A 1 284 ? -1.872 -2.756 -8.662 1.00 73.25 284 HIS A CA 1
ATOM 2292 C C . HIS A 1 284 ? -3.140 -3.602 -8.841 1.00 73.25 284 HIS A C 1
ATOM 2294 O O . HIS A 1 284 ? -4.105 -3.418 -8.098 1.00 73.25 284 HIS A O 1
ATOM 2300 N N . ASP A 1 285 ? -3.129 -4.563 -9.763 1.00 72.25 285 ASP A N 1
ATOM 2301 C CA . ASP A 1 285 ? -4.314 -5.356 -10.114 1.00 72.25 285 ASP A CA 1
ATOM 2302 C C . ASP A 1 285 ? -4.808 -6.237 -8.958 1.00 72.25 285 ASP A C 1
ATOM 2304 O O . ASP A 1 285 ? -6.001 -6.511 -8.835 1.00 72.25 285 ASP A O 1
ATOM 2308 N N . SER A 1 286 ? -3.905 -6.623 -8.054 1.00 71.19 286 SER A N 1
ATOM 2309 C CA . SER A 1 286 ? -4.231 -7.352 -6.821 1.00 71.19 286 SER A CA 1
ATOM 2310 C C . SER A 1 286 ? -4.817 -6.475 -5.700 1.00 71.19 286 SER A C 1
ATOM 2312 O O . SER A 1 286 ? -5.131 -6.984 -4.622 1.00 71.19 286 SER A O 1
ATOM 2314 N N . GLY A 1 287 ? -4.962 -5.161 -5.914 1.00 67.50 287 GLY A N 1
ATOM 2315 C CA . GLY A 1 287 ? -5.447 -4.214 -4.903 1.00 67.50 287 GLY A CA 1
ATOM 2316 C C . GLY A 1 287 ? -4.457 -3.965 -3.758 1.00 67.50 287 GLY A C 1
ATOM 2317 O O . GLY A 1 287 ? -4.822 -3.367 -2.748 1.00 67.50 287 GLY A O 1
ATOM 2318 N N . GLN A 1 288 ? -3.205 -4.410 -3.908 1.00 71.81 288 GLN A N 1
ATOM 2319 C CA . GLN A 1 288 ? -2.134 -4.291 -2.910 1.00 71.81 288 GLN A CA 1
ATOM 2320 C C . GLN A 1 288 ? -1.275 -3.034 -3.110 1.00 71.81 288 GLN A C 1
ATOM 2322 O O . GLN A 1 288 ? -0.236 -2.869 -2.472 1.00 71.81 288 GLN A O 1
ATOM 2327 N N . TRP A 1 289 ? -1.707 -2.130 -3.992 1.00 77.00 289 TRP A N 1
ATOM 2328 C CA . TRP A 1 289 ? -1.018 -0.872 -4.275 1.00 77.00 289 TRP A CA 1
ATOM 2329 C C . TRP A 1 289 ? -0.817 -0.008 -3.022 1.00 77.00 289 TRP A C 1
ATOM 2331 O O . TRP A 1 289 ? 0.263 0.543 -2.800 1.00 77.00 289 TRP A O 1
ATOM 2341 N N . ARG A 1 290 ? -1.863 0.077 -2.194 1.00 84.44 290 ARG A N 1
ATOM 2342 C CA . ARG A 1 290 ? -1.867 0.745 -0.894 1.00 84.44 290 ARG A CA 1
ATOM 2343 C C . ARG A 1 290 ? -2.119 -0.283 0.193 1.00 84.44 290 ARG A C 1
ATOM 2345 O O . ARG A 1 290 ? -3.202 -0.856 0.236 1.00 84.44 290 ARG A O 1
ATOM 2352 N N . ALA A 1 291 ? -1.155 -0.492 1.082 1.00 87.88 291 ALA A N 1
ATOM 2353 C CA . ALA A 1 291 ? -1.241 -1.534 2.107 1.00 87.88 291 ALA A CA 1
ATOM 2354 C C . ALA A 1 291 ? -2.331 -1.267 3.164 1.00 87.88 291 ALA A C 1
ATOM 2356 O O . ALA A 1 291 ? -2.832 -2.201 3.790 1.00 87.88 291 ALA A O 1
ATOM 2357 N N . ASP A 1 292 ? -2.723 -0.003 3.365 1.00 89.81 292 ASP A N 1
ATOM 2358 C CA . ASP A 1 292 ? -3.757 0.369 4.332 1.00 89.81 292 ASP A CA 1
ATOM 2359 C C . ASP A 1 292 ? -5.168 -0.024 3.874 1.00 89.81 292 ASP A C 1
ATOM 2361 O O . ASP A 1 292 ? -5.974 -0.446 4.696 1.00 89.81 292 ASP A O 1
ATOM 2365 N N . VAL A 1 293 ? -5.459 0.037 2.573 1.00 87.38 293 VAL A N 1
ATOM 2366 C CA . VAL A 1 293 ? -6.783 -0.275 2.006 1.00 87.38 293 VAL A CA 1
ATOM 2367 C C . VAL A 1 293 ? -7.262 -1.700 2.331 1.00 87.38 293 VAL A C 1
ATOM 2369 O O . VAL A 1 293 ? -8.321 -1.836 2.954 1.00 87.38 293 VAL A O 1
ATOM 2372 N N . PRO A 1 294 ? -6.536 -2.780 1.970 1.00 88.38 294 PRO A N 1
ATOM 2373 C CA . PRO A 1 294 ? -6.962 -4.133 2.309 1.00 88.38 294 PRO A CA 1
ATOM 2374 C C . PRO A 1 294 ? -6.935 -4.368 3.822 1.00 88.38 294 PRO A C 1
ATOM 2376 O O . PRO A 1 294 ? -7.758 -5.125 4.330 1.00 88.38 294 PRO A O 1
ATOM 2379 N N . PHE A 1 295 ? -6.040 -3.705 4.561 1.00 93.25 295 PHE A N 1
ATOM 2380 C CA . PHE A 1 295 ? -5.970 -3.841 6.013 1.00 93.25 295 PHE A CA 1
ATOM 2381 C C . PHE A 1 295 ? -7.208 -3.254 6.705 1.00 93.25 295 PHE A C 1
ATOM 2383 O O . PHE A 1 295 ? -7.798 -3.906 7.566 1.00 93.25 295 PHE A O 1
ATOM 2390 N N . VAL A 1 296 ? -7.655 -2.066 6.289 1.00 92.81 296 VAL A N 1
ATOM 2391 C CA . VAL A 1 296 ? -8.886 -1.443 6.791 1.00 92.81 296 VAL A CA 1
ATOM 2392 C C . VAL A 1 296 ? -10.098 -2.310 6.453 1.00 92.81 296 VAL A C 1
ATOM 2394 O O . VAL A 1 296 ? -10.861 -2.667 7.349 1.00 92.81 296 VAL A O 1
ATOM 2397 N N . LYS A 1 297 ? -10.224 -2.725 5.186 1.00 91.38 297 LYS A N 1
ATOM 2398 C CA . LYS A 1 297 ? -11.357 -3.526 4.704 1.00 91.38 297 LYS A CA 1
ATOM 2399 C C . LYS A 1 297 ? -11.463 -4.893 5.387 1.00 91.38 297 LYS A C 1
ATOM 2401 O O . LYS A 1 297 ? -12.561 -5.306 5.735 1.00 91.38 297 LYS A O 1
ATOM 2406 N N . ASN A 1 298 ? -10.342 -5.596 5.548 1.00 94.19 298 ASN A N 1
ATOM 2407 C CA . ASN A 1 298 ? -10.341 -6.997 5.977 1.00 94.19 298 ASN A CA 1
ATOM 2408 C C . ASN A 1 298 ? -10.046 -7.180 7.475 1.00 94.19 298 ASN A C 1
ATOM 2410 O O . ASN A 1 298 ? -10.263 -8.270 7.994 1.00 94.19 298 ASN A O 1
ATOM 2414 N N . THR A 1 299 ? -9.536 -6.150 8.162 1.00 96.38 299 THR A N 1
ATOM 2415 C CA . THR A 1 299 ? -9.184 -6.225 9.594 1.00 96.38 299 THR A CA 1
ATOM 2416 C C . THR A 1 299 ? -9.961 -5.214 10.427 1.00 96.38 299 THR A C 1
ATOM 2418 O O . THR A 1 299 ? -10.636 -5.609 11.369 1.00 96.38 299 THR A O 1
ATOM 2421 N N . ILE A 1 300 ? -9.892 -3.920 10.090 1.00 96.56 300 ILE A N 1
ATOM 2422 C CA . ILE A 1 300 ? -10.475 -2.859 10.929 1.00 96.56 300 ILE A CA 1
ATOM 2423 C C . ILE A 1 300 ? -12.005 -2.900 10.905 1.00 96.56 300 ILE A C 1
ATOM 2425 O O . ILE A 1 300 ? -12.607 -3.003 11.970 1.00 96.56 300 ILE A O 1
ATOM 2429 N N . HIS A 1 301 ? -12.637 -2.858 9.725 1.00 94.75 301 HIS A N 1
ATOM 2430 C CA . HIS A 1 301 ? -14.105 -2.859 9.641 1.00 94.75 301 HIS A CA 1
ATOM 2431 C C . HIS A 1 301 ? -14.733 -4.107 10.286 1.00 94.75 301 HIS A C 1
ATOM 2433 O O . HIS A 1 301 ? -15.598 -3.937 11.140 1.00 94.75 301 HIS A O 1
ATOM 2439 N N . PRO A 1 302 ? -14.257 -5.344 10.021 1.00 97.50 302 PRO A N 1
ATOM 2440 C CA . PRO A 1 302 ? -14.843 -6.525 10.651 1.00 97.50 302 PRO A CA 1
ATOM 2441 C C . PRO A 1 302 ? -14.714 -6.552 12.180 1.00 97.50 302 PRO A C 1
ATOM 2443 O O . PRO A 1 302 ? -15.538 -7.175 12.845 1.00 97.50 302 PRO A O 1
ATOM 2446 N N . LEU A 1 303 ? -13.684 -5.915 12.751 1.00 97.12 303 LEU A N 1
ATOM 2447 C CA . LEU A 1 303 ? -13.537 -5.797 14.205 1.00 97.12 303 LEU A CA 1
ATOM 2448 C C . LEU A 1 303 ? -14.552 -4.812 14.793 1.00 97.12 303 LEU A C 1
ATOM 2450 O O . LEU A 1 303 ? -15.183 -5.142 15.793 1.00 97.12 303 LEU A O 1
ATOM 2454 N N . TYR A 1 304 ? -14.775 -3.660 14.151 1.00 96.62 304 TYR A N 1
ATOM 2455 C CA . TYR A 1 304 ? -15.875 -2.768 14.532 1.00 96.62 304 TYR A CA 1
ATOM 2456 C C . TYR A 1 304 ? -17.231 -3.480 14.423 1.00 96.62 304 TYR A C 1
ATOM 2458 O O . TYR A 1 304 ? -17.994 -3.466 15.383 1.00 96.62 304 TYR A O 1
ATOM 2466 N N . ASP A 1 305 ? -17.498 -4.195 13.326 1.00 95.62 305 ASP A N 1
ATOM 2467 C CA . ASP A 1 305 ? -18.756 -4.934 13.127 1.00 95.62 305 ASP A CA 1
ATOM 2468 C C . ASP A 1 305 ? -18.989 -6.038 14.172 1.00 95.62 305 ASP A C 1
ATOM 2470 O O . ASP A 1 305 ? -20.128 -6.391 14.478 1.00 95.62 305 ASP A O 1
ATOM 2474 N N . LYS A 1 306 ? -17.924 -6.652 14.702 1.00 95.25 306 LYS A N 1
ATOM 2475 C CA . LYS A 1 306 ? -18.035 -7.592 15.829 1.00 95.25 306 LYS A CA 1
ATOM 2476 C C . LYS A 1 306 ? -18.405 -6.864 17.114 1.00 95.25 306 LYS A C 1
ATOM 2478 O O . LYS A 1 306 ? -19.389 -7.230 17.743 1.00 95.25 306 LYS A O 1
ATOM 2483 N N . ILE A 1 307 ? -17.675 -5.802 17.447 1.00 96.00 307 ILE A N 1
ATOM 2484 C CA . ILE A 1 307 ? -17.911 -4.995 18.649 1.00 96.00 307 ILE A CA 1
ATOM 2485 C C . ILE A 1 307 ? -19.340 -4.442 18.664 1.00 96.00 307 ILE A C 1
ATOM 2487 O O . ILE A 1 307 ? -20.032 -4.579 19.667 1.00 96.00 307 ILE A O 1
ATOM 2491 N N . TRP A 1 308 ? -19.821 -3.904 17.541 1.00 94.69 308 TRP A N 1
ATOM 2492 C CA . TRP A 1 308 ? -21.179 -3.366 17.428 1.00 94.69 308 TRP A CA 1
ATOM 2493 C C . TRP A 1 308 ? -22.288 -4.413 17.550 1.00 94.69 308 TRP A C 1
ATOM 2495 O O . TRP A 1 308 ? -23.423 -4.041 17.805 1.00 94.69 308 TRP A O 1
ATOM 2505 N N . ARG A 1 309 ? -21.991 -5.706 17.377 1.00 92.25 309 ARG A N 1
ATOM 2506 C CA . ARG A 1 309 ? -22.962 -6.786 17.621 1.00 92.25 309 ARG A CA 1
ATOM 2507 C C . ARG A 1 309 ? -23.047 -7.202 19.087 1.00 92.25 309 ARG A C 1
ATOM 2509 O O . ARG A 1 309 ? -24.020 -7.851 19.455 1.00 92.25 309 ARG A O 1
ATOM 2516 N N . HIS A 1 310 ? -22.040 -6.870 19.894 1.00 85.81 310 HIS A N 1
ATOM 2517 C CA . HIS A 1 310 ? -22.037 -7.132 21.335 1.00 85.81 310 HIS A CA 1
ATOM 2518 C C . HIS A 1 310 ? -22.720 -6.023 22.151 1.00 85.81 310 HIS A C 1
ATOM 2520 O O . HIS A 1 310 ? -23.019 -6.250 23.323 1.00 85.81 310 HIS A O 1
ATOM 2526 N N . LEU A 1 311 ? -22.923 -4.841 21.557 1.00 84.56 311 LEU A N 1
ATOM 2527 C CA . LEU A 1 311 ? -23.491 -3.642 22.187 1.00 84.56 311 LEU A CA 1
ATOM 2528 C C . LEU A 1 311 ? -24.961 -3.444 21.807 1.00 84.56 311 LEU A C 1
ATOM 2530 O O . LEU A 1 311 ? -25.727 -3.006 22.696 1.00 84.56 311 LEU A O 1
#

Sequence (311 aa):
MSVFKFKSGSGFLNSLRGRYLTTAGILTLVVLCAAGTAQIYLFHAETQSRINIRARNEAIEYNYQIHNILRQAENVQNTFLLTPLHKYRHTLNEYFDIALRNTSELKKTSWIHSTGQEQEIKHLHTDISMLKQASDKLATIRSKIENLFPAITILRKVMLVNNRNFYTAASQGLNETNSADMDPSQREIHELFEASRLEWLRMINHFRRNLLLLTGSFGASKSQIQALANNIKAEYEQVQHLLAILNDKKRQGQLGFQGSQSLSDMETSARKWWTAYQNINVAHDSGQWRADVPFVKNTIHPLYDKIWRHL

Secondary structure (DSSP, 8-state):
---------TTSTTSHHHHHHHHHHHHHHHHHHHHHHHHHHHHHHHHHHHHHHHHHHHHHHHHHHHHHHHHHHHHHHHHHHHS--HHHHHHHHHHHHHHHHHHHHHHHSHHHHHHTTHHHHHHHHHHHHHHHHHHHHHHHHHHSHHHH-TTHHHIIIIIHHHHHHHHHHHHHHHHHH--TT--HHHHHHHHHHHHHHHHHHHHHHHHHHHHHHHHSSS---HHHHHHHHHHHHHHHHHHHHHHHHHHHHHHTT-S-HHHHHHHHHHHHHHHHHHHHHHHHHHHHHTT-SSTHHHHIIIIIHHHHHHHHHH-

Foldseek 3Di:
DDDDDDDPPPDQCPDPVSVVVVVVVVVVVVVVVVVVVVVVVVVVVVVVVVLLVVLVVLLVVLVVLLVVLVVVLVVLLVVCVVPVDPVSLVSNLVSLVSNLVSLVVSLVRVNCVVVVCNVLSVVLSVLSVLLNVLSVVLSVLVVDPCSFFVLVCLVPVFQVVLLVLLLVLLVQQLVVLDDPDHDPLSVVSNVLSVQLNVLSVVLVVLVVVLVCCLPDPPCDDPVNNVVSVVSNVVSLVVSVVSLVVLVVCVVVVNGDPSNVVSSVSNVVSSVRNVVSVVVQVVCVVVVNRTVSVCSCVVRNVVSSVSSVVSD

Nearest PDB structures (foldseek):
  6h2x-assembly1_A  TM=1.652E-01  e=5.309E-01  Escherichia coli K-12
  5i7d-assembly1_A  TM=1.990E-01  e=2.052E+00  Homo sapiens
  4fzs-assembly1_A  TM=2.474E-01  e=9.121E+00  Homo sapiens

Solvent-accessible surface area (backbone atoms only — not comparable to full-atom values): 16300 Å² total; per-residue (Å²): 142,83,83,87,76,83,80,81,77,91,58,58,76,81,37,74,70,38,45,53,52,49,52,52,51,50,50,51,50,52,51,51,52,51,51,51,53,52,52,54,50,49,53,52,51,51,53,52,48,52,52,54,50,51,32,43,52,52,44,50,50,32,50,52,50,35,53,52,33,49,52,50,28,51,54,36,49,55,46,31,74,76,51,80,45,70,67,42,57,52,54,33,52,51,31,45,54,50,31,48,49,36,41,55,54,37,55,69,33,64,43,32,65,77,68,67,44,55,62,59,46,49,49,44,39,50,43,52,52,52,44,48,55,50,49,56,49,50,49,54,30,68,70,37,69,59,50,26,25,60,57,49,56,51,47,58,72,41,38,51,47,23,52,52,47,22,53,52,21,32,51,48,27,35,56,73,43,64,52,99,80,58,52,74,69,44,46,53,53,30,52,44,32,49,50,36,47,52,38,47,51,50,26,53,49,39,47,52,52,42,51,48,50,74,72,45,94,58,87,63,49,73,66,59,55,49,52,37,55,50,47,32,51,53,30,48,52,51,32,53,53,40,51,50,55,53,49,51,40,41,75,71,64,71,43,54,74,61,33,50,51,17,51,53,44,27,55,52,19,50,51,57,28,48,57,52,49,52,56,48,52,54,38,45,77,70,57,52,47,40,49,55,58,55,44,41,65,71,49,51,50,57,36,50,58,50,46,64,70,75,108

pLDDT: mean 88.43, std 12.62, range [37.56, 98.75]

Organism: NCBI:txid652676

Mean predicted aligned error: 10.59 Å

Radius of gyration: 44.15 Å; Cα contacts (8 Å, |Δi|>4): 260; chains: 1; bounding box: 103×40×153 Å